Protein AF-A0A965EJZ5-F1 (afdb_monomer)

Sequence (331 aa):
QETWEAEPIASKKMFLEIILQTAASEDIPHIEQLYDEEFKYQDKEKKTEKECRRLLASILLRFSGNKLYKQTTEHLETYFTKGRTGLIGMITGKENVSFQLPDSEDAFWNASVMEQQFGFEIKSYDIARFHSIHQFWLSHFLQYIPMTFWSAAFNADYARTVQYWLTSTENQTKINGEAIAIYKSALIANMKDHQDKRLAAALVNLLSVNERVEVLPHMSLADYEEYVDRNNFYDYDQVLQYGPYTEEQYWPLAFSIKVINEALEQAMHNNPTAVFGKVIAHYAHPDSISTLYECNNKAQDKTGYNNWNNHIFQVAQAALEIRSKINFYNK

Structure (mmCIF, N/CA/C/O backbone):
data_AF-A0A965EJZ5-F1
#
_entry.id   AF-A0A965EJZ5-F1
#
loop_
_atom_site.group_PDB
_atom_site.id
_atom_site.type_symbol
_atom_site.label_atom_id
_atom_site.label_alt_id
_atom_site.label_comp_id
_atom_site.label_asym_id
_atom_site.label_entity_id
_atom_site.label_seq_id
_atom_site.pdbx_PDB_ins_code
_atom_site.Cartn_x
_atom_site.Cartn_y
_atom_site.Cartn_z
_atom_site.occupancy
_atom_site.B_iso_or_equiv
_atom_site.auth_seq_id
_atom_site.auth_comp_id
_atom_site.auth_asym_id
_atom_site.auth_atom_id
_atom_site.pdbx_PDB_model_num
ATOM 1 N N . GLN A 1 1 ? 13.945 12.210 27.413 1.00 51.53 1 GLN A N 1
ATOM 2 C CA . GLN A 1 1 ? 12.894 11.749 28.344 1.00 51.53 1 GLN A CA 1
ATOM 3 C C . GLN A 1 1 ? 12.294 12.885 29.181 1.00 51.53 1 GLN A C 1
ATOM 5 O O . GLN A 1 1 ? 11.120 12.787 29.484 1.00 51.53 1 GLN A O 1
ATOM 10 N N . GLU A 1 2 ? 13.002 13.985 29.487 1.00 52.44 2 GLU A N 1
ATOM 11 C CA . GLU A 1 2 ? 12.463 15.069 30.346 1.00 52.44 2 GLU A CA 1
ATOM 12 C C . GLU A 1 2 ? 11.554 16.117 29.664 1.00 52.44 2 GLU A C 1
ATOM 14 O O . GLU A 1 2 ? 10.988 16.958 30.354 1.00 52.44 2 GLU A O 1
ATOM 19 N N . THR A 1 3 ? 11.375 16.102 28.339 1.00 74.38 3 THR A N 1
ATOM 20 C CA . THR A 1 3 ? 10.580 17.139 27.649 1.00 74.38 3 THR A CA 1
ATOM 21 C C . THR A 1 3 ? 9.115 16.768 27.425 1.00 74.38 3 THR A C 1
ATOM 23 O O . THR A 1 3 ? 8.291 17.672 27.379 1.00 74.38 3 THR A O 1
ATOM 26 N N . TRP A 1 4 ? 8.764 15.475 27.340 1.00 86.06 4 TRP A N 1
ATOM 27 C CA . TRP A 1 4 ? 7.417 15.030 26.942 1.00 86.06 4 TRP A CA 1
ATOM 28 C C . TRP A 1 4 ? 6.308 15.608 27.823 1.00 86.06 4 TRP A C 1
ATOM 30 O O . TRP A 1 4 ? 5.352 16.178 27.311 1.00 86.06 4 TRP A O 1
ATOM 40 N N . GLU A 1 5 ? 6.453 15.529 29.145 1.00 85.69 5 GLU A N 1
ATOM 41 C CA . GLU A 1 5 ? 5.442 16.022 30.091 1.00 85.69 5 GLU A CA 1
ATOM 42 C C . GLU A 1 5 ? 5.155 17.523 29.946 1.00 85.69 5 GLU A C 1
ATOM 44 O O . GLU A 1 5 ? 4.036 17.970 30.191 1.00 85.69 5 GLU A O 1
ATOM 49 N N . ALA A 1 6 ? 6.148 18.303 29.514 1.00 87.69 6 ALA A N 1
ATOM 50 C CA . ALA A 1 6 ? 6.025 19.746 29.331 1.00 87.69 6 ALA A CA 1
ATOM 51 C C . ALA A 1 6 ? 5.475 20.142 27.948 1.00 87.69 6 ALA A C 1
ATOM 53 O O . ALA A 1 6 ? 5.147 21.313 27.736 1.00 87.69 6 ALA A O 1
ATOM 54 N N . GLU A 1 7 ? 5.375 19.201 27.004 1.00 90.88 7 GLU A N 1
ATOM 55 C CA . GLU A 1 7 ? 4.930 19.494 25.644 1.00 90.88 7 GLU A CA 1
ATOM 56 C C . GLU A 1 7 ? 3.425 19.800 25.584 1.00 90.88 7 GLU A C 1
ATOM 58 O O . GLU A 1 7 ? 2.602 19.066 26.142 1.00 90.88 7 GLU A O 1
ATOM 63 N N . PRO A 1 8 ? 3.009 20.837 24.837 1.00 93.75 8 PRO A N 1
ATOM 64 C CA . PRO A 1 8 ? 1.604 21.048 24.524 1.00 93.75 8 PRO A CA 1
ATOM 65 C C . PRO A 1 8 ? 1.001 19.861 23.760 1.00 93.75 8 PRO A C 1
ATOM 67 O O . PRO A 1 8 ? 1.650 19.247 22.914 1.00 93.75 8 PRO A O 1
ATOM 70 N N . ILE A 1 9 ? -0.297 19.610 23.961 1.00 94.25 9 ILE A N 1
ATOM 71 C CA . ILE A 1 9 ? -1.050 18.523 23.303 1.00 94.25 9 ILE A CA 1
ATOM 72 C C . ILE A 1 9 ? -0.901 18.502 21.769 1.00 94.25 9 ILE A C 1
ATOM 74 O O . ILE A 1 9 ? -0.854 17.438 21.159 1.00 94.25 9 ILE A O 1
ATOM 78 N N . ALA A 1 10 ? -0.793 19.675 21.136 1.00 94.38 10 ALA A N 1
ATOM 79 C CA . ALA A 1 10 ? -0.591 19.786 19.693 1.00 94.38 10 ALA A CA 1
ATOM 80 C C . ALA A 1 10 ? 0.791 19.267 19.259 1.00 94.38 10 ALA A C 1
ATOM 82 O O . ALA A 1 10 ? 0.879 18.541 18.271 1.00 94.38 10 ALA A O 1
ATOM 83 N N . SER A 1 11 ? 1.845 19.579 20.023 1.00 94.62 11 SER A N 1
ATOM 84 C CA . SER A 1 11 ? 3.192 19.045 19.800 1.00 94.62 11 SER A CA 1
ATOM 85 C C . SER A 1 11 ? 3.216 17.534 20.015 1.00 94.62 11 SER A C 1
ATOM 87 O O . SER A 1 11 ? 3.726 16.808 19.168 1.00 94.62 11 SER A O 1
ATOM 89 N N . LYS A 1 12 ? 2.587 17.044 21.097 1.00 95.81 12 LYS A N 1
ATOM 90 C CA . LYS A 1 12 ? 2.458 15.602 21.366 1.00 95.81 12 LYS A CA 1
ATOM 91 C C . LYS A 1 12 ? 1.808 14.871 20.196 1.00 95.81 12 LYS A C 1
ATOM 93 O O . LYS A 1 12 ? 2.349 13.874 19.731 1.00 95.81 12 LYS A O 1
ATOM 98 N N . LYS A 1 13 ? 0.707 15.403 19.657 1.00 96.69 13 LYS A N 1
ATOM 99 C CA . LYS A 1 13 ? 0.059 14.849 18.462 1.00 96.69 13 LYS A CA 1
ATOM 100 C C . LYS A 1 13 ? 1.019 14.779 17.270 1.00 96.69 13 LYS A C 1
ATOM 102 O O . LYS A 1 13 ? 1.119 13.726 16.652 1.00 96.69 13 LYS A O 1
ATOM 107 N N . MET A 1 14 ? 1.734 15.864 16.963 1.00 95.38 14 MET A N 1
ATOM 108 C CA . MET A 1 14 ? 2.705 15.876 15.859 1.00 95.38 14 MET A CA 1
ATOM 109 C C . MET A 1 14 ? 3.810 14.832 16.054 1.00 95.38 14 MET A C 1
ATOM 111 O O . MET A 1 14 ? 4.188 14.145 15.108 1.00 95.38 14 MET A O 1
ATOM 115 N N . PHE A 1 15 ? 4.309 14.665 17.282 1.00 94.88 15 PHE A N 1
ATOM 116 C CA . PHE A 1 15 ? 5.277 13.613 17.584 1.00 94.88 15 PHE A CA 1
ATOM 117 C C . PHE A 1 15 ? 4.681 12.218 17.395 1.00 94.88 15 PHE A C 1
ATOM 119 O O . PHE A 1 15 ? 5.334 11.370 16.798 1.00 94.88 15 PHE A O 1
ATOM 126 N N . LEU A 1 16 ? 3.437 11.984 17.819 1.00 96.69 16 LEU A N 1
ATOM 127 C CA . LEU A 1 16 ? 2.748 10.711 17.589 1.00 96.69 16 LEU A CA 1
ATOM 128 C C . LEU A 1 16 ? 2.518 10.423 16.098 1.00 96.69 16 LEU A C 1
ATOM 130 O O . LEU A 1 16 ? 2.580 9.266 15.698 1.00 96.69 16 LEU A O 1
ATOM 134 N N . GLU A 1 17 ? 2.291 11.440 15.264 1.00 96.00 17 GLU A N 1
ATOM 135 C CA . GLU A 1 17 ? 2.205 11.279 13.804 1.00 96.00 17 GLU A CA 1
ATOM 136 C C . GLU A 1 17 ? 3.547 10.838 13.201 1.00 96.00 17 GLU A C 1
ATOM 138 O O . GLU A 1 17 ? 3.567 9.979 12.319 1.00 96.00 17 GLU A O 1
ATOM 143 N N . ILE A 1 18 ? 4.666 11.366 13.710 1.00 94.38 18 ILE A N 1
ATOM 144 C CA . ILE A 1 18 ? 6.015 10.928 13.318 1.00 94.38 18 ILE A CA 1
ATOM 145 C C . ILE A 1 18 ? 6.267 9.497 13.803 1.00 94.38 18 ILE A C 1
ATOM 147 O O . ILE A 1 18 ? 6.658 8.647 13.007 1.00 94.38 18 ILE A O 1
ATOM 151 N N . ILE A 1 19 ? 5.974 9.206 15.075 1.00 94.38 19 ILE A N 1
ATOM 152 C CA . ILE A 1 19 ? 6.126 7.868 15.663 1.00 94.38 19 ILE A CA 1
ATOM 153 C C . ILE A 1 19 ? 5.272 6.854 14.897 1.00 94.38 19 ILE A C 1
ATOM 155 O O . ILE A 1 19 ? 5.740 5.758 14.612 1.00 94.38 19 ILE A O 1
ATOM 159 N N . LEU A 1 20 ? 4.062 7.211 14.459 1.00 94.38 20 LEU A N 1
ATOM 160 C CA . LEU A 1 20 ? 3.251 6.343 13.607 1.00 94.38 20 LEU A CA 1
ATOM 161 C C . LEU A 1 20 ? 3.965 5.945 12.311 1.00 94.38 20 LEU A C 1
ATOM 163 O O . LEU A 1 20 ? 3.670 4.887 11.782 1.00 94.38 20 LEU A O 1
ATOM 167 N N . GLN A 1 21 ? 4.918 6.715 11.801 1.00 91.31 21 GLN A N 1
ATOM 168 C CA . GLN A 1 21 ? 5.679 6.341 10.606 1.00 91.31 21 GLN A CA 1
ATOM 169 C C . GLN A 1 21 ? 7.002 5.635 10.931 1.00 91.31 21 GLN A C 1
ATOM 171 O O . GLN A 1 21 ? 7.499 4.872 10.106 1.00 91.31 21 GLN A O 1
ATOM 176 N N . THR A 1 22 ? 7.564 5.854 12.123 1.00 92.88 22 THR A N 1
ATOM 177 C CA . THR A 1 22 ? 8.930 5.424 12.466 1.00 92.88 22 THR A CA 1
ATOM 178 C C . THR A 1 22 ? 9.027 4.424 13.616 1.00 92.88 22 THR A C 1
ATOM 180 O O . THR A 1 22 ? 10.136 3.998 13.919 1.00 92.88 22 THR A O 1
ATOM 183 N N . ALA A 1 23 ? 7.914 4.080 14.273 1.00 92.56 23 ALA A N 1
ATOM 184 C CA . ALA A 1 23 ? 7.907 3.227 15.459 1.00 92.56 23 ALA A CA 1
ATOM 185 C C . ALA A 1 23 ? 8.591 1.880 15.202 1.00 92.56 23 ALA A C 1
ATOM 187 O O . ALA A 1 23 ? 8.347 1.223 14.185 1.00 92.56 23 ALA A O 1
ATOM 188 N N . ALA A 1 24 ? 9.385 1.457 16.178 1.00 92.94 24 ALA A N 1
ATOM 189 C CA . ALA A 1 24 ? 10.017 0.153 16.247 1.00 92.94 24 ALA A CA 1
ATOM 190 C C . ALA A 1 24 ? 9.471 -0.656 17.435 1.00 92.94 24 ALA A C 1
ATOM 192 O O . ALA A 1 24 ? 8.682 -0.173 18.250 1.00 92.94 24 ALA A O 1
ATOM 193 N N . SER A 1 25 ? 9.879 -1.924 17.542 1.00 92.06 25 SER A N 1
ATOM 194 C CA . SER A 1 25 ? 9.373 -2.807 18.606 1.00 92.06 25 SER A CA 1
ATOM 195 C C . SER A 1 25 ? 9.817 -2.344 19.997 1.00 92.06 25 SER A C 1
ATOM 197 O O . SER A 1 25 ? 9.128 -2.595 20.985 1.00 92.06 25 SER A O 1
ATOM 199 N N . GLU A 1 26 ? 10.953 -1.652 20.073 1.00 94.00 26 GLU A N 1
ATOM 200 C CA . GLU A 1 26 ? 11.507 -1.095 21.310 1.00 94.00 26 GLU A CA 1
ATOM 201 C C . GLU A 1 26 ? 10.675 0.068 21.876 1.00 94.00 26 GLU A C 1
ATOM 203 O O . GLU A 1 26 ? 10.710 0.302 23.083 1.00 94.00 26 GLU A O 1
ATOM 208 N N . ASP A 1 27 ? 9.904 0.764 21.034 1.00 94.00 27 ASP A N 1
ATOM 209 C CA . ASP A 1 27 ? 9.081 1.910 21.442 1.00 94.00 27 ASP A CA 1
ATOM 210 C C . ASP A 1 27 ? 7.773 1.478 22.127 1.00 94.00 27 ASP A C 1
ATOM 212 O O . ASP A 1 27 ? 7.149 2.251 22.858 1.00 94.00 27 ASP A O 1
ATOM 216 N N . ILE A 1 28 ? 7.349 0.229 21.909 1.00 95.69 28 ILE A N 1
ATOM 217 C CA . ILE A 1 28 ? 6.023 -0.273 22.293 1.00 95.69 28 ILE A CA 1
ATOM 218 C C . ILE A 1 28 ? 5.720 -0.141 23.789 1.00 95.69 28 ILE A C 1
ATOM 220 O O . ILE A 1 28 ? 4.628 0.335 24.093 1.00 95.69 28 ILE A O 1
ATOM 224 N N . PRO A 1 29 ? 6.635 -0.451 24.731 1.00 95.62 29 PRO A N 1
ATOM 225 C CA . PRO A 1 29 ? 6.348 -0.274 26.154 1.00 95.62 29 PRO A CA 1
ATOM 226 C C . PRO A 1 29 ? 6.008 1.175 26.530 1.00 95.62 29 PRO A C 1
ATOM 228 O O . PRO A 1 29 ? 5.126 1.411 27.352 1.00 95.62 29 PRO A O 1
ATOM 231 N N . HIS A 1 30 ? 6.678 2.156 25.916 1.00 94.94 30 HIS A N 1
ATOM 232 C CA . HIS A 1 30 ? 6.382 3.568 26.164 1.00 94.94 30 HIS A CA 1
ATOM 233 C C . HIS A 1 30 ? 5.036 3.971 25.549 1.00 94.94 30 HIS A C 1
ATOM 235 O O . HIS A 1 30 ? 4.249 4.670 26.178 1.00 94.94 30 HIS A O 1
ATOM 241 N N . ILE A 1 31 ? 4.742 3.490 24.341 1.00 97.12 31 ILE A N 1
ATOM 242 C CA . ILE A 1 31 ? 3.479 3.757 23.642 1.00 97.12 31 ILE A CA 1
ATOM 243 C C . ILE A 1 31 ? 2.287 3.145 24.393 1.00 97.12 31 ILE A C 1
ATOM 245 O O . ILE A 1 31 ? 1.254 3.802 24.520 1.00 97.12 31 ILE A O 1
ATOM 249 N N . GLU A 1 32 ? 2.427 1.927 24.930 1.00 97.31 32 GLU A N 1
ATOM 250 C CA . GLU A 1 32 ? 1.422 1.305 25.804 1.00 97.31 32 GLU A CA 1
ATOM 251 C C . GLU A 1 32 ? 1.183 2.157 27.053 1.00 97.31 32 GLU A C 1
ATOM 253 O O . GLU A 1 32 ? 0.032 2.435 27.380 1.00 97.31 32 GLU A O 1
ATOM 258 N N . GLN A 1 33 ? 2.248 2.645 27.700 1.00 96.81 33 GLN A N 1
ATOM 259 C CA . GLN A 1 33 ? 2.120 3.525 28.861 1.00 96.81 33 GLN A CA 1
ATOM 260 C C . GLN A 1 33 ? 1.334 4.803 28.523 1.00 96.81 33 GLN A C 1
ATOM 262 O O . GLN A 1 33 ? 0.389 5.154 29.228 1.00 96.81 33 GLN A O 1
ATOM 267 N N . LEU A 1 34 ? 1.677 5.483 27.424 1.00 97.06 34 LEU A N 1
ATOM 268 C CA . LEU A 1 34 ? 0.959 6.685 26.987 1.00 97.06 34 LEU A CA 1
ATOM 269 C C . LEU A 1 34 ? -0.522 6.398 26.705 1.00 97.06 34 LEU A C 1
ATOM 271 O O . LEU A 1 34 ? -1.377 7.222 27.018 1.00 97.06 34 LEU A O 1
ATOM 275 N N . TYR A 1 35 ? -0.830 5.244 26.117 1.00 98.12 35 TYR A N 1
ATOM 276 C CA . TYR A 1 35 ? -2.196 4.836 25.793 1.00 98.12 35 TYR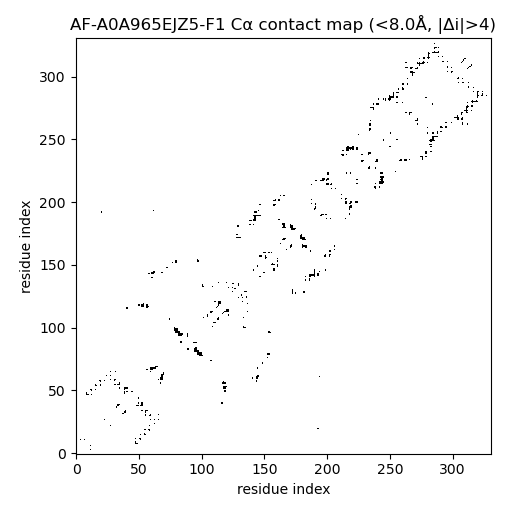 A CA 1
ATOM 277 C C . TYR A 1 35 ? -3.028 4.489 27.039 1.00 98.12 35 TYR A C 1
ATOM 279 O O . TYR A 1 35 ? -4.175 4.926 27.152 1.00 98.12 35 TYR A O 1
ATOM 287 N N . ASP A 1 36 ? -2.451 3.737 27.979 1.00 96.94 36 ASP A N 1
ATOM 288 C CA . ASP A 1 36 ? -3.139 3.246 29.178 1.00 96.94 36 ASP A CA 1
ATOM 289 C C . ASP A 1 36 ? -3.235 4.296 30.298 1.00 96.94 36 ASP A C 1
ATOM 291 O O . ASP A 1 36 ? -4.136 4.211 31.142 1.00 96.94 36 ASP A O 1
ATOM 295 N N . GLU A 1 37 ? -2.331 5.280 30.315 1.00 95.62 37 GLU A N 1
ATOM 296 C CA . GLU A 1 37 ? -2.234 6.292 31.372 1.00 95.62 37 GLU A CA 1
ATOM 297 C C . GLU A 1 37 ? -2.628 7.688 30.871 1.00 95.62 37 GLU A C 1
ATOM 299 O O . GLU A 1 37 ? -3.676 8.201 31.265 1.00 95.62 37 GLU A O 1
ATOM 304 N N . GLU A 1 38 ? -1.822 8.303 29.999 1.00 95.50 38 GLU A N 1
ATOM 305 C CA . GLU A 1 38 ? -1.984 9.717 29.622 1.00 95.50 38 GLU A CA 1
ATOM 306 C C . GLU A 1 38 ? -3.203 9.960 28.720 1.00 95.50 38 GLU A C 1
ATOM 308 O O . GLU A 1 38 ? -4.006 10.856 28.976 1.00 95.50 38 GLU A O 1
ATOM 313 N N . PHE A 1 39 ? -3.355 9.153 27.669 1.00 96.62 39 PHE A N 1
ATOM 314 C CA . PHE A 1 39 ? -4.414 9.286 26.661 1.00 96.62 39 PHE A CA 1
ATOM 315 C C . PHE A 1 39 ? -5.560 8.302 26.860 1.00 96.62 39 PHE A C 1
ATOM 317 O O . PHE A 1 39 ? -6.358 8.067 25.944 1.00 96.62 3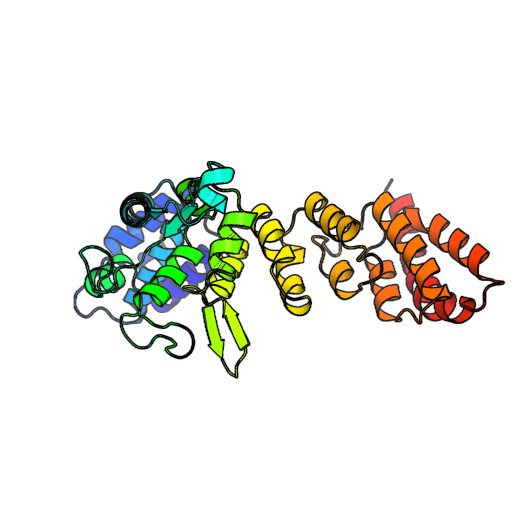9 PHE A O 1
ATOM 324 N N . LYS A 1 40 ? -5.672 7.742 28.065 1.00 96.56 40 LYS A N 1
ATOM 325 C CA . LYS A 1 40 ? -6.799 6.902 28.446 1.00 96.56 40 LYS A CA 1
ATOM 326 C C . LYS A 1 40 ? -8.106 7.668 28.263 1.00 96.56 40 LYS A C 1
ATOM 328 O O . LYS A 1 40 ? -8.201 8.837 28.631 1.00 96.56 40 LYS A O 1
ATOM 333 N N . TYR A 1 41 ? -9.129 6.988 27.746 1.00 97.06 41 TYR A N 1
ATOM 334 C CA . TYR A 1 41 ? -10.453 7.578 27.567 1.00 97.06 41 TYR A CA 1
ATOM 335 C C . TYR A 1 41 ? -10.974 8.277 28.823 1.00 97.06 41 TYR A C 1
ATOM 337 O O . TYR A 1 41 ? -10.960 7.712 29.920 1.00 97.06 41 TYR A O 1
ATOM 345 N N . GLN A 1 42 ? -11.481 9.490 28.610 1.00 95.81 42 GLN A N 1
ATOM 346 C CA . GLN A 1 42 ? -12.220 10.272 29.586 1.00 95.81 42 GLN A CA 1
ATOM 347 C C . GLN A 1 42 ? -13.527 10.750 28.957 1.00 95.81 42 GLN A C 1
ATOM 349 O O . GLN A 1 42 ? -13.560 11.190 27.803 1.00 95.81 42 GLN A O 1
ATOM 354 N N . ASP A 1 43 ? -14.601 10.726 29.740 1.00 93.62 43 ASP A N 1
ATOM 355 C CA . ASP A 1 43 ? -15.870 11.304 29.315 1.00 93.62 43 ASP A CA 1
ATOM 356 C C . ASP A 1 43 ? -15.677 12.787 28.968 1.00 93.62 43 ASP A C 1
ATOM 358 O O . ASP A 1 43 ? -15.183 13.573 29.778 1.00 93.62 43 ASP A O 1
ATOM 362 N N . LYS A 1 44 ? -16.134 13.184 27.773 1.00 90.44 44 LYS A N 1
ATOM 363 C CA . LYS A 1 44 ? -16.024 14.559 27.247 1.00 90.44 44 LYS A CA 1
ATOM 364 C C . LYS A 1 44 ? -14.579 15.039 27.033 1.00 90.44 44 LYS A C 1
ATOM 366 O O . LYS A 1 44 ? -14.322 16.241 27.133 1.00 90.44 44 LYS A O 1
ATOM 371 N N . GLU A 1 45 ? -13.659 14.131 26.715 1.00 93.69 45 GLU A N 1
ATOM 372 C CA . GLU A 1 45 ? -12.317 14.501 26.254 1.00 93.69 45 GLU A CA 1
ATOM 373 C C . GLU A 1 45 ? -12.354 15.453 25.047 1.00 93.69 45 GLU A C 1
ATOM 375 O O . GLU A 1 45 ? -13.312 15.513 24.263 1.00 93.69 45 GLU A O 1
ATOM 380 N N . LYS A 1 46 ? -11.274 16.208 24.870 1.00 94.38 46 LYS A N 1
ATOM 381 C CA . LYS A 1 46 ? -11.114 17.099 23.725 1.00 94.38 46 LYS A CA 1
ATOM 382 C C . LYS A 1 46 ? -10.824 16.286 22.469 1.00 94.38 46 LYS A C 1
ATOM 384 O O . LYS A 1 46 ? -10.165 15.252 22.500 1.00 94.38 46 LYS A O 1
ATOM 389 N N . LYS A 1 47 ? -11.204 16.843 21.315 1.00 94.69 47 LYS A N 1
ATOM 390 C CA . LYS A 1 47 ? -10.933 16.242 20.000 1.00 94.69 47 LYS A CA 1
ATOM 391 C C . LYS A 1 47 ? -9.459 15.851 19.815 1.00 94.69 47 LYS A C 1
ATOM 393 O O . LYS A 1 47 ? -9.181 14.765 19.327 1.00 94.69 47 LYS A O 1
ATOM 398 N N . THR A 1 48 ? -8.523 16.709 20.224 1.00 95.81 48 THR A N 1
ATOM 399 C CA . THR A 1 48 ? -7.086 16.431 20.082 1.00 95.81 48 THR A CA 1
ATOM 400 C C . THR A 1 48 ? -6.623 15.264 20.962 1.00 95.81 48 THR A C 1
ATOM 402 O O . THR A 1 48 ? -5.764 14.505 20.536 1.00 95.81 48 THR A O 1
ATOM 405 N N . GLU A 1 49 ? -7.204 15.078 22.153 1.00 96.31 49 GLU A N 1
ATOM 406 C CA . GLU A 1 49 ? -6.889 13.945 23.043 1.00 96.31 49 GLU A CA 1
ATOM 407 C C . GLU A 1 49 ? -7.373 12.629 22.417 1.00 96.31 49 GLU A C 1
ATOM 409 O O . GLU A 1 49 ? -6.594 11.682 22.296 1.00 96.31 49 GLU A O 1
ATOM 414 N N . LYS A 1 50 ? -8.602 12.622 21.879 1.00 97.00 50 LYS A N 1
ATOM 415 C CA . LYS A 1 50 ? -9.139 11.503 21.088 1.00 97.00 50 LYS A CA 1
ATOM 416 C C . LYS A 1 50 ? -8.251 11.176 19.881 1.00 97.00 50 LYS A C 1
ATOM 418 O O . LYS A 1 50 ? -7.986 10.008 19.607 1.00 97.00 50 LYS A O 1
ATOM 423 N N . GLU A 1 51 ? -7.773 12.192 19.159 1.00 97.06 51 GLU A N 1
ATOM 424 C CA . GLU A 1 51 ? -6.857 12.014 18.024 1.00 97.06 51 GLU A CA 1
ATOM 425 C C . GLU A 1 51 ? -5.516 11.398 18.452 1.00 97.06 51 GLU A C 1
ATOM 427 O O . GLU A 1 51 ? -5.038 10.489 17.773 1.00 97.06 51 GLU A O 1
ATOM 432 N N . CYS A 1 52 ? -4.936 11.830 19.578 1.00 98.00 52 CYS A N 1
ATOM 433 C CA . CYS A 1 52 ? -3.734 11.212 20.146 1.00 98.00 52 CYS A CA 1
ATOM 434 C C . CYS A 1 52 ? -3.979 9.745 20.518 1.00 98.00 52 CYS A C 1
ATOM 436 O O . CYS A 1 52 ? -3.191 8.884 20.121 1.00 98.00 52 CYS A O 1
ATOM 438 N N . ARG A 1 53 ? -5.095 9.429 21.197 1.00 98.12 53 ARG A N 1
ATOM 439 C CA . ARG A 1 53 ? -5.449 8.035 21.513 1.00 98.12 53 ARG A CA 1
ATOM 440 C C . ARG A 1 53 ? -5.598 7.195 20.247 1.00 98.12 53 ARG A C 1
ATOM 442 O O . ARG A 1 53 ? -5.089 6.079 20.199 1.00 98.12 53 ARG A O 1
ATOM 449 N N . ARG A 1 54 ? -6.239 7.730 19.203 1.00 98.06 54 ARG A N 1
ATOM 450 C CA . ARG A 1 54 ? -6.371 7.047 17.908 1.00 98.06 54 ARG A CA 1
ATOM 451 C C . ARG A 1 54 ? -5.013 6.735 17.285 1.00 98.06 54 ARG A C 1
ATOM 453 O O . ARG A 1 54 ? -4.826 5.630 16.781 1.00 98.06 54 ARG A O 1
ATOM 460 N N . LEU A 1 55 ? -4.071 7.681 17.306 1.00 98.25 55 LEU A N 1
ATOM 461 C CA . LEU A 1 55 ? -2.712 7.465 16.796 1.00 98.25 55 LEU A CA 1
ATOM 462 C C . LEU A 1 55 ? -1.999 6.360 17.584 1.00 98.25 55 LEU A C 1
ATO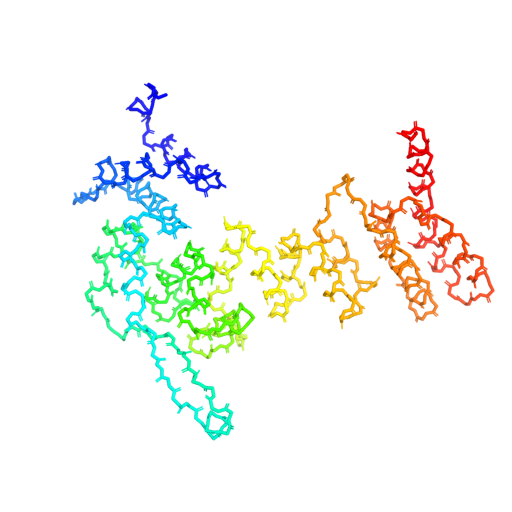M 464 O O . LEU A 1 55 ? -1.483 5.429 16.973 1.00 98.25 55 LEU A O 1
ATOM 468 N N . LEU A 1 56 ? -2.048 6.407 18.918 1.00 98.44 56 LEU A N 1
ATOM 469 C CA . LEU A 1 56 ? -1.466 5.377 19.786 1.00 98.44 56 LEU A CA 1
ATOM 470 C C . LEU A 1 56 ? -2.071 3.994 19.523 1.00 98.44 56 LEU A C 1
ATOM 472 O O . LEU A 1 56 ? -1.333 3.039 19.298 1.00 98.44 56 LEU A O 1
ATOM 476 N N . ALA A 1 57 ? -3.402 3.892 19.458 1.00 98.56 57 ALA A N 1
ATOM 477 C CA . ALA A 1 57 ? -4.088 2.646 19.124 1.00 98.56 57 ALA A CA 1
ATOM 478 C C . ALA A 1 57 ? -3.664 2.118 17.746 1.00 98.56 57 ALA A C 1
ATOM 480 O O . ALA A 1 57 ? -3.391 0.931 17.594 1.00 98.56 57 ALA A O 1
ATOM 481 N N . SER A 1 58 ? -3.552 3.003 16.753 1.00 98.25 58 SER A N 1
ATOM 482 C CA . SER A 1 58 ? -3.108 2.651 15.398 1.00 98.25 58 SER A CA 1
ATOM 483 C C . SER A 1 58 ? -1.673 2.119 15.385 1.00 98.25 58 SER A C 1
ATOM 485 O O . SER A 1 58 ? -1.390 1.160 14.673 1.00 98.25 58 SER A O 1
ATOM 487 N N . ILE A 1 59 ? -0.775 2.697 16.194 1.00 97.69 59 ILE A N 1
ATOM 488 C CA . ILE A 1 59 ? 0.593 2.188 16.353 1.00 97.69 59 ILE A CA 1
ATOM 489 C C . ILE A 1 59 ? 0.565 0.810 17.008 1.00 97.69 59 ILE A C 1
ATOM 491 O O . ILE A 1 59 ? 1.121 -0.134 16.458 1.00 97.69 59 ILE A O 1
ATOM 495 N N . LEU A 1 60 ? -0.118 0.663 18.143 1.00 98.19 60 LEU A N 1
ATOM 496 C CA . LEU A 1 60 ? -0.188 -0.601 18.877 1.00 98.19 60 LEU A CA 1
ATOM 497 C C . LEU A 1 60 ? -0.787 -1.728 18.019 1.00 98.19 60 LEU A C 1
ATOM 499 O O . LEU A 1 60 ? -0.253 -2.833 17.991 1.00 98.19 60 LEU A O 1
ATOM 503 N N . LEU A 1 61 ? -1.818 -1.458 17.218 1.00 98.25 61 LEU A N 1
ATOM 504 C CA . LEU A 1 61 ? -2.403 -2.451 16.309 1.00 98.25 61 LEU A CA 1
ATOM 505 C C . LEU A 1 61 ? -1.445 -2.961 15.217 1.00 98.25 61 LEU A C 1
ATOM 507 O O . LEU A 1 61 ? -1.744 -3.975 14.588 1.00 98.25 61 LEU A O 1
ATOM 511 N N . ARG A 1 62 ? -0.286 -2.326 15.008 1.00 96.38 62 ARG A N 1
ATOM 512 C CA . ARG A 1 62 ? 0.735 -2.810 14.068 1.00 96.38 62 ARG A CA 1
ATOM 513 C C . ARG A 1 62 ? 1.664 -3.869 14.655 1.00 96.38 62 ARG A C 1
ATOM 515 O O . ARG A 1 62 ? 2.280 -4.613 13.896 1.00 96.38 62 ARG A O 1
ATOM 522 N N . PHE A 1 63 ? 1.761 -3.964 15.980 1.00 95.75 63 PHE A N 1
ATOM 523 C CA . PHE A 1 63 ? 2.723 -4.834 16.656 1.00 95.75 63 PHE A CA 1
ATOM 524 C C . PHE A 1 63 ? 2.006 -5.951 17.409 1.00 95.75 63 PHE A C 1
ATOM 526 O O . PHE A 1 63 ? 1.231 -5.710 18.326 1.00 95.75 63 PHE A O 1
ATOM 533 N N . SER A 1 64 ? 2.309 -7.204 17.080 1.00 94.06 64 SER A N 1
ATOM 534 C CA . SER A 1 64 ? 1.591 -8.366 17.626 1.00 94.06 64 SER A CA 1
ATOM 535 C C . SER A 1 64 ? 1.854 -8.663 19.110 1.00 94.06 64 SER A C 1
ATOM 537 O O . SER A 1 64 ? 1.161 -9.473 19.728 1.00 94.06 64 SER A O 1
ATOM 539 N N . GLY A 1 65 ? 2.870 -8.026 19.697 1.00 92.00 65 GLY A N 1
ATOM 540 C CA . GLY A 1 65 ? 3.316 -8.291 21.065 1.00 92.00 65 GLY A CA 1
ATOM 541 C C . GLY A 1 65 ? 2.450 -7.665 22.161 1.00 92.00 65 GLY A C 1
ATOM 542 O O . GLY A 1 65 ? 2.372 -8.240 23.252 1.00 92.00 65 GLY A O 1
ATOM 543 N N . ASN A 1 66 ? 1.795 -6.536 21.881 1.00 96.44 66 ASN A N 1
ATOM 544 C CA . ASN A 1 66 ? 1.087 -5.747 22.893 1.00 96.44 66 ASN A CA 1
ATOM 545 C C . ASN A 1 66 ? -0.323 -6.266 23.188 1.00 96.44 66 ASN A C 1
ATOM 547 O O . ASN A 1 66 ? -0.894 -7.090 22.464 1.00 96.44 66 ASN A O 1
ATOM 551 N N . LYS A 1 67 ? -0.884 -5.773 24.293 1.00 96.69 67 LYS A N 1
ATOM 552 C CA . LYS A 1 67 ? -2.200 -6.194 24.777 1.00 96.69 67 LYS A CA 1
ATOM 553 C C . LYS A 1 67 ? -3.329 -5.801 23.822 1.00 96.69 67 LYS A C 1
ATOM 555 O O . LYS A 1 67 ? -4.196 -6.632 23.550 1.00 96.69 67 LYS A O 1
ATOM 560 N N . LEU A 1 68 ? -3.311 -4.568 23.310 1.00 98.12 68 LEU A N 1
ATOM 561 C CA . LEU A 1 68 ? -4.379 -4.046 22.455 1.00 98.12 68 LEU A CA 1
ATOM 562 C C . LEU A 1 68 ? -4.525 -4.879 21.178 1.00 98.12 68 LEU A C 1
ATOM 564 O O . LEU A 1 68 ? -5.638 -5.262 20.818 1.00 98.12 68 LEU A O 1
ATOM 568 N N . TYR A 1 69 ? -3.406 -5.213 20.534 1.00 98.38 69 TYR A N 1
ATOM 569 C CA . TYR A 1 69 ? -3.372 -6.083 19.366 1.00 98.38 69 TYR A CA 1
ATOM 570 C C . TYR A 1 69 ? -4.019 -7.439 19.640 1.00 98.38 69 TYR A C 1
ATOM 572 O O . TYR A 1 69 ? -4.912 -7.856 18.903 1.00 98.38 69 TYR A O 1
ATOM 580 N N . LYS A 1 70 ? -3.574 -8.130 20.697 1.00 98.12 70 LYS A N 1
ATOM 581 C CA . LYS A 1 70 ? -4.027 -9.492 21.018 1.00 98.12 70 LYS A CA 1
ATOM 582 C C . LYS A 1 70 ? -5.527 -9.524 21.273 1.00 98.12 70 LYS A C 1
ATOM 584 O O . LYS A 1 70 ? -6.234 -10.279 20.624 1.00 98.12 70 LYS A O 1
ATOM 589 N N . GLN A 1 71 ? -6.021 -8.619 22.114 1.00 97.88 71 GLN A N 1
ATOM 590 C CA . GLN A 1 71 ? -7.452 -8.525 22.410 1.00 97.88 71 GLN A CA 1
ATOM 591 C C . GLN A 1 71 ? -8.275 -8.206 21.155 1.00 97.88 71 GLN A C 1
ATOM 593 O O . GLN A 1 71 ? -9.318 -8.809 20.919 1.00 97.88 71 GLN A O 1
ATOM 598 N N . THR A 1 72 ? -7.797 -7.279 20.321 1.00 98.56 72 THR A N 1
ATOM 599 C CA . THR A 1 72 ? -8.496 -6.899 19.084 1.00 98.56 72 THR A CA 1
ATOM 600 C C . THR A 1 72 ? -8.551 -8.064 18.100 1.00 98.56 72 THR A C 1
ATOM 602 O O . THR A 1 72 ? -9.605 -8.354 17.544 1.00 98.56 72 THR A O 1
ATOM 605 N N . THR A 1 73 ? -7.429 -8.751 17.889 1.00 98.38 73 THR A N 1
ATOM 606 C CA . THR A 1 73 ? -7.350 -9.877 16.950 1.00 98.38 73 THR A CA 1
ATOM 607 C C . THR A 1 73 ? -8.138 -11.092 17.430 1.00 98.38 73 THR A C 1
ATOM 609 O O . THR A 1 73 ? -8.850 -11.675 16.621 1.00 98.38 73 THR A O 1
ATOM 612 N N . GLU A 1 74 ? -8.137 -11.394 18.732 1.00 97.88 74 GLU A N 1
ATOM 613 C CA . GLU A 1 74 ? -9.005 -12.418 19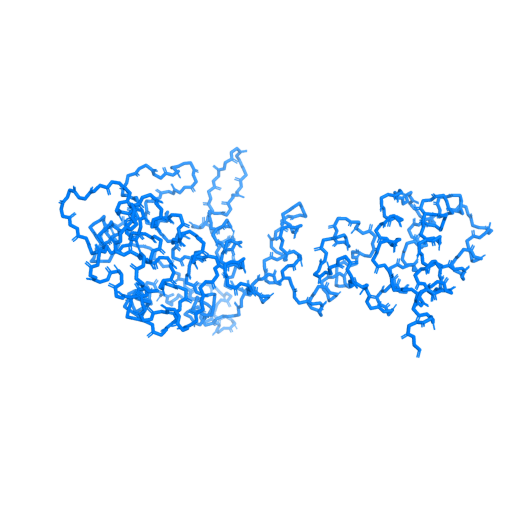.338 1.00 97.88 74 GLU A CA 1
ATOM 614 C C . GLU A 1 74 ? -10.494 -12.137 19.075 1.00 97.88 74 GLU A C 1
ATOM 616 O O . GLU A 1 74 ? -11.246 -13.043 18.721 1.00 97.88 74 GLU A O 1
ATOM 621 N N . HIS A 1 75 ? -10.935 -10.878 19.190 1.00 97.62 75 HIS A N 1
ATOM 622 C CA . HIS A 1 75 ? -12.304 -10.505 18.828 1.00 97.62 75 HIS A CA 1
ATOM 623 C C . HIS A 1 75 ? -12.561 -10.656 17.325 1.00 97.62 75 HIS A C 1
ATOM 625 O O . HIS A 1 75 ? -13.562 -11.259 16.938 1.00 97.62 75 HIS A O 1
ATOM 631 N N . LEU A 1 76 ? -11.661 -10.152 16.474 1.00 98.12 76 LEU A N 1
ATOM 632 C CA . LEU A 1 76 ? -11.798 -10.237 15.017 1.00 98.12 76 LEU A CA 1
ATOM 633 C C . LEU A 1 76 ? -11.869 -11.688 14.519 1.00 98.12 76 LEU A C 1
ATOM 635 O O . LEU A 1 76 ? -12.643 -11.973 13.607 1.00 98.12 76 LEU A O 1
ATOM 639 N N . GLU A 1 77 ? -11.123 -12.609 15.131 1.00 96.88 77 GLU A N 1
ATOM 640 C CA . GLU A 1 77 ? -11.133 -14.038 14.795 1.00 96.88 77 GLU A CA 1
ATOM 641 C C . GLU A 1 77 ? -12.534 -14.661 14.878 1.00 96.88 77 GLU A C 1
ATOM 643 O O . GLU A 1 77 ? -12.870 -15.534 14.077 1.00 96.88 77 GLU A O 1
ATOM 648 N N . THR A 1 78 ? -13.393 -14.167 15.775 1.00 96.25 78 THR A N 1
ATOM 649 C CA . THR A 1 78 ? -14.764 -14.682 15.940 1.00 96.25 78 THR A CA 1
ATOM 650 C C . THR A 1 78 ? -15.683 -14.405 14.743 1.00 96.25 78 THR A C 1
ATOM 652 O O . THR A 1 78 ? -16.705 -15.075 14.592 1.00 96.25 78 THR A O 1
ATOM 655 N N . TYR A 1 79 ? -15.308 -13.472 13.861 1.00 96.38 79 TYR A N 1
ATOM 656 C CA . TYR A 1 79 ? -16.080 -13.088 12.672 1.00 96.38 79 TYR A CA 1
ATOM 657 C C . TYR A 1 79 ? -15.650 -13.832 11.401 1.00 96.38 79 TYR A C 1
ATOM 659 O O . TYR A 1 79 ? -16.274 -13.679 10.345 1.00 96.38 79 TYR A O 1
ATOM 667 N N . PHE A 1 80 ? -14.611 -14.669 11.475 1.00 94.19 80 PHE A N 1
ATOM 668 C CA . PHE A 1 80 ? -14.243 -15.556 10.377 1.00 94.19 80 PHE A CA 1
ATOM 669 C C . PHE A 1 80 ? -15.140 -16.789 10.386 1.00 94.19 80 PHE A C 1
ATOM 671 O O . PHE A 1 80 ? -15.096 -17.637 11.275 1.00 94.19 80 PHE A O 1
ATOM 678 N N . THR A 1 81 ? -15.955 -16.912 9.347 1.00 89.12 81 THR A N 1
ATOM 679 C CA . THR A 1 81 ? -16.882 -18.025 9.175 1.00 89.12 81 THR A CA 1
ATOM 680 C C . THR A 1 81 ? -16.386 -18.955 8.081 1.00 89.12 81 THR A C 1
ATOM 682 O O . THR A 1 81 ? -15.926 -18.531 7.018 1.00 89.12 81 THR A O 1
ATOM 685 N N . LYS A 1 82 ? -16.490 -20.259 8.337 1.00 82.56 82 LYS A N 1
ATOM 686 C CA . LYS A 1 82 ? -16.181 -21.295 7.353 1.00 82.56 82 LYS A CA 1
ATOM 687 C C . LYS A 1 82 ? -17.442 -21.643 6.575 1.00 82.56 82 LYS A C 1
ATOM 689 O O . LYS A 1 82 ? -18.374 -22.226 7.125 1.00 82.56 82 LYS A O 1
ATOM 694 N N . GLY A 1 83 ? -17.461 -21.304 5.291 1.00 65.62 83 GLY A N 1
ATOM 695 C CA . GLY A 1 83 ? -18.522 -21.680 4.365 1.00 65.62 83 GLY A CA 1
ATOM 696 C C . GLY A 1 83 ? -18.100 -22.825 3.442 1.00 65.62 83 GLY A C 1
ATOM 697 O O . GLY A 1 83 ? -16.979 -22.869 2.935 1.00 65.62 83 GLY A O 1
ATOM 698 N N . ARG A 1 84 ? -19.031 -23.740 3.148 1.00 51.81 84 ARG A N 1
ATOM 699 C CA . ARG A 1 84 ? -18.970 -24.596 1.950 1.00 51.81 84 ARG A CA 1
ATOM 700 C C . ARG A 1 84 ? -19.837 -23.959 0.867 1.00 51.81 84 ARG A C 1
ATOM 702 O O . ARG A 1 84 ? -20.999 -24.323 0.722 1.00 51.81 84 ARG A O 1
ATOM 709 N N . THR A 1 85 ? -19.326 -22.982 0.128 1.00 44.25 85 THR A N 1
ATOM 710 C CA . THR A 1 85 ? -20.107 -22.345 -0.943 1.00 44.25 85 THR A CA 1
ATOM 711 C C . THR A 1 85 ? -19.816 -22.985 -2.306 1.00 44.25 85 THR A C 1
ATOM 713 O O . THR A 1 85 ? -18.758 -22.794 -2.899 1.00 44.25 85 THR A O 1
ATOM 716 N N . GLY A 1 86 ? -20.794 -23.749 -2.814 1.00 49.25 86 GLY A N 1
ATOM 717 C CA . GLY A 1 86 ? -20.926 -24.141 -4.226 1.00 49.25 86 GLY A CA 1
ATOM 718 C C . GLY A 1 86 ? -20.387 -25.522 -4.644 1.00 49.25 86 GLY A C 1
ATOM 719 O O . GLY A 1 86 ? -19.583 -26.148 -3.955 1.00 49.25 86 GLY A O 1
ATOM 720 N N . LEU A 1 87 ? -20.817 -25.974 -5.835 1.00 46.81 87 LEU A N 1
ATOM 721 C CA . LEU A 1 87 ? -20.360 -27.205 -6.512 1.00 46.81 87 LEU A CA 1
ATOM 722 C C . LEU A 1 87 ? -18.825 -27.263 -6.648 1.00 46.81 87 LEU A C 1
ATOM 724 O O . LEU A 1 87 ? -18.232 -28.327 -6.504 1.00 46.81 87 LEU A O 1
ATOM 728 N N . ILE A 1 88 ? -18.168 -26.115 -6.846 1.00 48.38 88 ILE A N 1
ATOM 729 C CA . ILE A 1 88 ? -16.704 -26.005 -6.962 1.00 48.38 88 ILE A CA 1
ATOM 730 C C . ILE A 1 88 ? -16.007 -26.215 -5.603 1.00 48.38 88 ILE A C 1
ATOM 732 O O . ILE A 1 88 ? -14.952 -26.849 -5.547 1.00 48.38 88 ILE A O 1
ATOM 736 N N . GLY A 1 89 ? -16.605 -25.765 -4.494 1.00 48.56 89 GLY A N 1
ATOM 737 C CA . GLY A 1 89 ? -16.092 -26.016 -3.139 1.00 48.56 89 GLY A CA 1
ATOM 738 C C . GLY A 1 89 ? -16.192 -27.491 -2.731 1.00 48.56 89 GLY A C 1
ATOM 739 O O . GLY A 1 89 ? -15.308 -28.005 -2.051 1.00 48.56 89 GLY A O 1
ATOM 740 N N . MET A 1 90 ? -17.211 -28.210 -3.222 1.00 46.31 90 MET A N 1
ATOM 741 C CA . MET A 1 90 ? -17.314 -29.667 -3.036 1.00 46.31 90 MET A CA 1
ATOM 742 C C . MET A 1 90 ? -16.290 -30.453 -3.864 1.00 46.31 90 MET A C 1
ATOM 744 O O . MET A 1 90 ? -15.799 -31.474 -3.395 1.00 46.31 90 MET A O 1
ATOM 748 N N . ILE A 1 91 ? -15.951 -29.987 -5.071 1.00 50.50 91 ILE A N 1
ATOM 749 C CA . ILE A 1 91 ? -15.007 -30.675 -5.971 1.00 50.50 91 ILE A CA 1
ATOM 750 C C . ILE A 1 91 ? -13.546 -30.413 -5.574 1.00 50.50 91 ILE A C 1
ATOM 752 O O . ILE A 1 91 ? -12.699 -31.288 -5.725 1.00 50.50 91 ILE A O 1
ATOM 756 N N . THR A 1 92 ? -13.236 -29.220 -5.057 1.00 55.62 92 THR A N 1
ATOM 757 C CA . THR A 1 92 ? -11.857 -28.829 -4.707 1.00 55.62 92 THR A CA 1
ATOM 758 C C . THR A 1 92 ? -11.479 -29.105 -3.252 1.00 55.62 92 THR A C 1
ATOM 760 O O . THR A 1 92 ? -10.296 -29.045 -2.922 1.00 55.62 92 THR A O 1
ATOM 763 N N . GLY A 1 93 ? -12.455 -29.376 -2.374 1.00 48.56 93 GLY A N 1
ATOM 764 C CA . GLY A 1 93 ? -12.230 -29.624 -0.945 1.00 48.56 93 GLY A CA 1
ATOM 765 C C . GLY A 1 93 ? -11.659 -28.429 -0.171 1.00 48.56 93 GLY A C 1
ATOM 766 O O . GLY A 1 93 ? -11.268 -28.586 0.984 1.00 48.56 93 GLY A O 1
ATOM 767 N N . LYS A 1 94 ? -11.587 -27.243 -0.786 1.00 55.78 94 LYS A N 1
ATOM 768 C CA . LYS A 1 94 ? -11.081 -26.026 -0.148 1.00 55.78 94 LYS A CA 1
ATOM 769 C C . LYS A 1 94 ? -12.223 -25.346 0.602 1.00 55.78 94 LYS A C 1
ATOM 771 O O . LYS A 1 94 ? -13.202 -24.921 -0.007 1.00 55.78 94 LYS A O 1
ATOM 776 N N . GLU A 1 95 ? -12.105 -25.279 1.926 1.00 62.62 95 GLU A N 1
ATOM 777 C CA . GLU A 1 95 ? -12.983 -24.459 2.764 1.00 62.62 95 GLU A CA 1
ATOM 778 C C . GLU A 1 95 ? -12.826 -22.991 2.349 1.00 62.62 95 GLU A C 1
ATOM 780 O O . GLU A 1 95 ? -11.709 -22.475 2.331 1.00 62.62 95 GLU A O 1
ATOM 785 N N . ASN A 1 96 ? -13.930 -22.322 2.009 1.00 75.06 96 ASN A N 1
ATOM 786 C CA . ASN A 1 96 ? -13.915 -20.882 1.783 1.00 75.06 96 ASN A CA 1
ATOM 787 C C . ASN A 1 96 ? -14.167 -20.206 3.130 1.00 75.06 96 ASN A C 1
ATOM 789 O O . ASN A 1 96 ? -15.260 -20.308 3.693 1.00 75.06 96 ASN A O 1
ATOM 793 N N . VAL A 1 97 ? -13.143 -19.545 3.658 1.00 88.50 97 VAL A N 1
ATOM 794 C CA . VAL A 1 97 ? -13.275 -18.692 4.839 1.00 88.50 97 VAL A CA 1
ATOM 795 C C . VAL A 1 97 ? -13.742 -17.311 4.379 1.00 88.50 97 VAL A C 1
ATOM 797 O O . VAL A 1 97 ? -13.214 -16.775 3.408 1.00 88.50 97 VAL A O 1
ATOM 800 N N . SER A 1 98 ? -14.736 -16.745 5.059 1.00 91.00 98 SER A N 1
ATOM 801 C CA . SER A 1 98 ? -15.227 -15.381 4.825 1.00 91.00 98 SER A CA 1
ATOM 802 C C . SER A 1 98 ? -15.259 -14.599 6.134 1.00 91.00 98 SER A C 1
ATOM 804 O O . SER A 1 98 ? -15.455 -15.189 7.195 1.00 91.00 98 SER A O 1
ATOM 806 N N . PHE A 1 99 ? -15.082 -13.286 6.063 1.00 94.25 99 PHE A N 1
ATOM 807 C CA . PHE A 1 99 ? -15.202 -12.385 7.205 1.00 94.25 99 PHE A CA 1
ATOM 808 C C . PHE A 1 99 ? -16.587 -11.739 7.204 1.00 94.25 99 PHE A C 1
ATOM 810 O O . PHE A 1 99 ? -16.928 -11.034 6.254 1.00 94.25 99 PHE A O 1
ATOM 817 N N . GLN A 1 100 ? -17.379 -11.982 8.247 1.00 93.44 100 GLN A N 1
ATOM 818 C CA . GLN A 1 100 ? -18.761 -11.513 8.349 1.00 93.44 100 GLN A CA 1
ATOM 819 C C . GLN A 1 100 ? -18.854 -10.400 9.390 1.00 93.44 100 GLN A C 1
ATOM 821 O O . GLN A 1 100 ? -18.718 -10.654 10.583 1.00 93.44 100 GLN A O 1
ATOM 826 N N . LEU A 1 101 ? -19.089 -9.166 8.946 1.00 94.25 101 LEU A N 1
ATOM 827 C CA . LEU A 1 101 ? -19.432 -8.078 9.863 1.00 94.25 101 LEU A CA 1
ATOM 828 C C . LEU A 1 101 ? -20.839 -8.300 10.434 1.00 94.25 101 LEU A C 1
ATOM 830 O O . LEU A 1 101 ? -21.691 -8.844 9.730 1.00 94.25 101 LEU A O 1
ATOM 834 N N . PRO A 1 102 ? -21.108 -7.884 11.682 1.00 93.88 102 PRO A N 1
ATOM 835 C CA . PRO A 1 102 ? -22.443 -8.008 12.240 1.00 93.88 102 PRO A CA 1
ATOM 836 C C . PRO A 1 102 ? -23.407 -7.014 11.574 1.00 93.88 102 PRO A C 1
ATOM 838 O O . PRO A 1 102 ? -23.034 -5.888 11.247 1.00 93.88 102 PRO A O 1
ATOM 841 N N . ASP A 1 103 ? -24.670 -7.415 11.416 1.00 89.50 103 ASP A N 1
ATOM 84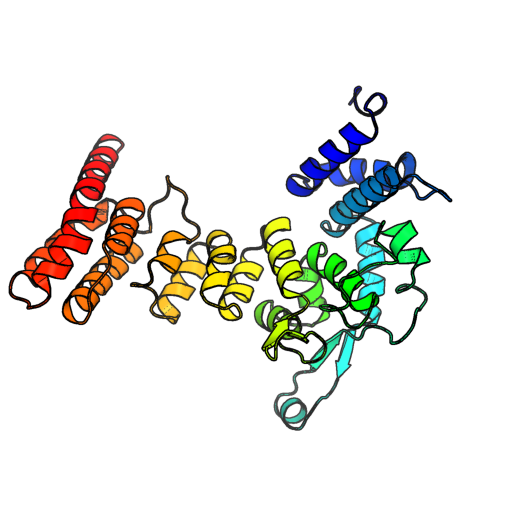2 C CA . ASP A 1 103 ? -25.724 -6.558 10.844 1.00 89.50 103 ASP A CA 1
ATOM 843 C C . ASP A 1 103 ? -26.140 -5.410 11.787 1.00 89.50 103 ASP A C 1
ATOM 845 O O . ASP A 1 103 ? -26.730 -4.414 11.364 1.00 89.50 103 ASP A O 1
ATOM 849 N N . SER A 1 104 ? -25.852 -5.551 13.082 1.00 93.06 104 SER A N 1
ATOM 850 C CA . SER A 1 104 ? -26.150 -4.583 14.138 1.00 93.06 104 SER A CA 1
ATOM 851 C C . SER A 1 104 ? -24.981 -4.466 15.110 1.00 93.06 104 SER A C 1
ATOM 853 O O . SER A 1 104 ? -24.070 -5.288 15.095 1.00 93.06 104 SER A O 1
ATOM 855 N N . GLU A 1 105 ? -25.006 -3.460 15.985 1.00 95.56 105 GLU A N 1
ATOM 856 C CA . GLU A 1 105 ? -24.007 -3.368 17.050 1.00 95.56 105 GLU A CA 1
ATOM 857 C C . GLU A 1 105 ? -24.006 -4.626 17.929 1.00 95.56 105 GLU A C 1
ATOM 859 O O . GLU A 1 105 ? -25.061 -5.157 18.286 1.00 95.56 105 GLU A O 1
ATOM 864 N N . ASP A 1 106 ? -22.809 -5.083 18.287 1.00 96.50 106 ASP A N 1
ATOM 865 C CA . ASP A 1 106 ? -22.588 -6.164 19.243 1.00 96.50 106 ASP A CA 1
ATOM 866 C C . ASP A 1 106 ? -21.588 -5.729 20.329 1.00 96.50 106 ASP A C 1
ATOM 868 O O . ASP A 1 106 ? -21.292 -4.542 20.485 1.00 96.50 106 ASP A O 1
ATOM 872 N N . ALA A 1 107 ? -21.075 -6.675 21.117 1.00 96.12 107 ALA A N 1
ATOM 873 C CA . ALA A 1 107 ? -20.151 -6.376 22.209 1.00 96.12 107 ALA A CA 1
ATOM 874 C C . ALA A 1 107 ? -18.829 -5.724 21.755 1.00 96.12 107 ALA A C 1
ATOM 876 O O . ALA A 1 107 ? -18.220 -5.010 22.548 1.00 96.12 107 ALA A O 1
ATOM 877 N N . PHE A 1 108 ? -18.400 -5.938 20.508 1.00 97.69 108 PHE A N 1
ATOM 878 C CA . PHE A 1 108 ? -17.157 -5.400 19.954 1.00 97.69 108 PHE A CA 1
ATOM 879 C C . PHE A 1 108 ? -17.424 -4.283 18.934 1.00 97.69 108 PHE A C 1
ATOM 881 O O . PHE A 1 108 ? -16.894 -3.181 19.057 1.00 97.69 108 PHE A O 1
ATOM 888 N N . TRP A 1 109 ? -18.295 -4.522 17.956 1.00 97.31 109 TRP A N 1
ATOM 889 C CA . TRP A 1 109 ? -18.652 -3.596 16.882 1.00 97.31 109 TRP A CA 1
ATOM 890 C C . TRP A 1 109 ? -19.733 -2.590 17.299 1.00 97.31 109 TRP A C 1
ATOM 892 O O . TRP A 1 109 ? -20.797 -2.505 16.683 1.00 97.31 109 TRP A O 1
ATOM 902 N N . ASN A 1 110 ? -19.459 -1.798 18.333 1.00 97.38 110 ASN A N 1
ATOM 903 C CA . ASN A 1 110 ? -20.337 -0.717 18.787 1.00 97.38 110 ASN A CA 1
ATOM 904 C C . ASN A 1 110 ? -19.590 0.612 18.929 1.00 97.38 110 ASN A C 1
ATOM 906 O O . ASN A 1 110 ? -18.367 0.650 19.092 1.00 97.38 110 ASN A O 1
ATOM 910 N N . ALA A 1 111 ? -20.344 1.713 18.909 1.00 96.56 111 ALA A N 1
ATOM 911 C CA . ALA A 1 111 ? -19.785 3.058 19.000 1.00 96.56 111 ALA A CA 1
ATOM 912 C C . ALA A 1 111 ? -18.911 3.278 20.251 1.00 96.56 111 ALA A C 1
ATOM 914 O O . ALA A 1 111 ? -17.879 3.939 20.155 1.00 96.56 111 ALA A O 1
ATOM 915 N N . SER A 1 112 ? -19.289 2.705 21.402 1.00 96.88 112 SER A N 1
ATOM 916 C CA . SER A 1 112 ? -18.542 2.867 22.656 1.00 96.88 112 SER A CA 1
ATOM 917 C C . SER A 1 112 ? -17.145 2.269 22.544 1.00 96.88 112 SER A C 1
ATOM 919 O O . SER A 1 112 ? -16.169 2.956 22.816 1.00 96.88 112 SER A O 1
ATOM 921 N N . VAL A 1 113 ? -17.026 1.018 22.095 1.00 97.81 113 VAL A N 1
ATOM 922 C CA . VAL A 1 113 ? -15.725 0.357 21.911 1.00 97.81 113 VAL A CA 1
ATOM 923 C C . VAL A 1 113 ? -14.883 1.111 20.883 1.00 97.81 113 VAL A C 1
ATOM 925 O O . VAL A 1 113 ? -13.729 1.449 21.147 1.00 97.81 113 VAL A O 1
ATOM 928 N N . MET A 1 114 ? -15.471 1.453 19.737 1.00 97.81 114 MET A N 1
ATOM 929 C CA . MET A 1 114 ? -14.754 2.102 18.636 1.00 97.81 114 MET A CA 1
ATOM 930 C C . MET A 1 114 ? -14.223 3.488 19.014 1.00 97.81 114 MET A C 1
ATOM 932 O O . MET A 1 114 ? -13.086 3.830 18.688 1.00 97.81 114 MET A O 1
ATOM 936 N N . GLU A 1 115 ? -14.992 4.273 19.766 1.00 96.69 115 GLU A N 1
ATOM 937 C CA . GLU A 1 115 ? -14.547 5.574 20.263 1.00 96.69 115 GLU A CA 1
ATOM 938 C C . GLU A 1 115 ? -13.589 5.464 21.453 1.00 96.69 115 GLU A C 1
ATOM 940 O O . GLU A 1 115 ? -12.518 6.078 21.448 1.00 96.69 115 GLU A O 1
ATOM 945 N N . GLN A 1 116 ? -13.955 4.706 22.485 1.00 97.38 116 GLN A N 1
ATOM 946 C CA . GLN A 1 116 ? -13.229 4.698 23.755 1.00 97.38 116 GLN A CA 1
ATOM 947 C C . GLN A 1 116 ? -11.904 3.953 23.640 1.00 97.38 116 GLN A C 1
ATOM 949 O O . GLN A 1 116 ? -10.897 4.421 24.159 1.00 97.38 116 GLN A O 1
ATOM 954 N N . GLN A 1 117 ? -11.872 2.830 22.923 1.00 97.56 117 GLN A N 1
ATOM 955 C CA . GLN A 1 117 ? -10.659 2.033 22.774 1.00 97.56 117 GLN A CA 1
ATOM 956 C C . GLN A 1 117 ? -9.815 2.530 21.599 1.00 97.56 117 GLN A C 1
ATOM 958 O O . GLN A 1 117 ? -8.617 2.762 21.748 1.00 97.56 117 GLN A O 1
ATOM 963 N N . PHE A 1 118 ? -10.428 2.758 20.439 1.00 98.00 118 PHE A N 1
ATOM 964 C CA . PHE A 1 118 ? -9.673 3.034 19.212 1.00 98.00 118 PHE A CA 1
ATOM 965 C C . PHE A 1 118 ? -9.648 4.511 18.810 1.00 98.00 118 PHE A C 1
ATOM 967 O O . PHE A 1 118 ? -8.912 4.884 17.900 1.00 98.00 118 PHE A O 1
ATOM 974 N N . GLY A 1 119 ? -10.428 5.376 19.468 1.00 96.50 119 GLY A N 1
ATOM 975 C CA . GLY A 1 119 ? -10.528 6.787 19.089 1.00 96.50 119 GLY A CA 1
ATOM 976 C C . GLY A 1 119 ? -11.145 6.991 17.702 1.00 96.50 119 GLY A C 1
ATOM 977 O O . GLY A 1 119 ? -10.954 8.047 17.097 1.00 96.50 119 GLY A O 1
ATOM 978 N N . PHE A 1 120 ? -11.862 5.997 17.170 1.00 95.81 120 PHE A N 1
ATOM 979 C CA . PHE A 1 120 ? -12.478 6.075 15.851 1.00 95.81 120 PHE A CA 1
ATOM 980 C C . PHE A 1 120 ? -13.685 7.009 15.849 1.00 95.81 120 PHE A C 1
ATOM 982 O O . PHE A 1 120 ? -14.325 7.286 16.871 1.00 95.81 120 PHE A O 1
ATOM 989 N N . GLU A 1 121 ? -13.987 7.531 14.664 1.00 91.94 121 GLU A N 1
ATOM 990 C CA . GLU A 1 121 ? -15.185 8.332 14.476 1.00 91.94 121 GLU A CA 1
ATOM 991 C C . GLU A 1 121 ? -16.423 7.440 14.504 1.00 91.94 121 GLU A C 1
ATOM 993 O O . GLU A 1 121 ? -16.497 6.416 13.826 1.00 91.94 121 GLU A O 1
ATOM 998 N N . ILE A 1 122 ? -17.403 7.848 15.307 1.00 92.00 122 ILE A N 1
ATOM 999 C CA . ILE A 1 122 ? -18.682 7.142 15.483 1.00 92.00 122 ILE A CA 1
ATOM 1000 C C . ILE A 1 122 ? -19.804 7.754 14.640 1.00 92.00 122 ILE A C 1
ATOM 1002 O O . ILE A 1 122 ? -20.925 7.252 14.609 1.00 92.00 122 ILE A O 1
ATOM 1006 N N . LYS A 1 123 ? -19.518 8.879 13.980 1.00 84.19 123 LYS A N 1
ATOM 1007 C CA . LYS A 1 123 ? -20.429 9.630 13.114 1.00 84.19 123 LYS A CA 1
ATOM 1008 C C . LYS A 1 123 ? -19.627 10.163 11.926 1.00 84.19 123 LYS A C 1
ATOM 1010 O O . LYS A 1 123 ? -18.433 10.407 12.059 1.00 84.19 123 LYS A O 1
ATOM 1015 N N . SER A 1 124 ? -20.293 10.382 10.793 1.00 82.81 124 SER A N 1
ATOM 1016 C CA . SER A 1 124 ? -19.711 11.045 9.611 1.00 82.81 124 SER A CA 1
ATOM 1017 C C . SER A 1 124 ? -18.614 10.253 8.881 1.00 82.81 124 SER A C 1
ATOM 1019 O O . SER A 1 124 ? -17.527 10.770 8.637 1.00 82.81 124 SER A O 1
ATOM 1021 N N . TYR A 1 125 ? -18.913 9.013 8.489 1.00 90.44 125 TYR A N 1
ATOM 1022 C CA . TYR A 1 125 ? -18.103 8.270 7.519 1.00 90.44 125 TYR A CA 1
ATOM 1023 C C . TYR A 1 125 ? -18.579 8.541 6.083 1.00 90.44 125 TYR A C 1
ATOM 1025 O O . TYR A 1 125 ? -19.684 9.043 5.865 1.00 90.44 125 TYR A O 1
ATOM 1033 N N . ASP A 1 126 ? -17.745 8.217 5.096 1.00 91.25 126 ASP A N 1
ATOM 1034 C CA . ASP A 1 126 ? -18.095 8.347 3.680 1.00 91.25 126 ASP A CA 1
ATOM 1035 C C . ASP A 1 126 ? -19.169 7.317 3.292 1.00 91.25 126 ASP A C 1
ATOM 1037 O O . ASP A 1 126 ? -18.864 6.182 2.923 1.00 91.25 126 ASP A O 1
ATOM 1041 N N . ILE A 1 127 ? -20.436 7.725 3.387 1.00 90.69 127 ILE A N 1
ATOM 1042 C CA . ILE A 1 127 ? -21.602 6.897 3.049 1.00 90.69 127 ILE A CA 1
ATOM 1043 C C . ILE A 1 127 ? -21.708 6.580 1.551 1.00 90.69 127 ILE A C 1
ATOM 1045 O O . ILE A 1 127 ? -22.460 5.687 1.174 1.00 90.69 127 ILE A O 1
ATOM 1049 N N . ALA A 1 128 ? -20.995 7.310 0.682 1.00 90.31 128 ALA A N 1
ATOM 1050 C CA . ALA A 1 128 ? -20.935 6.966 -0.737 1.00 90.31 128 ALA A CA 1
ATOM 1051 C C . ALA A 1 128 ? -20.013 5.758 -0.959 1.00 90.31 128 ALA A C 1
ATOM 1053 O O . ALA A 1 128 ? -20.215 4.971 -1.887 1.00 90.31 128 ALA A O 1
ATOM 1054 N N . ARG A 1 129 ? -19.010 5.594 -0.088 1.00 92.25 129 ARG A N 1
ATOM 1055 C CA . ARG A 1 129 ? -18.055 4.490 -0.146 1.00 92.25 129 ARG A CA 1
ATOM 1056 C C . ARG A 1 129 ? -18.466 3.281 0.688 1.00 92.25 129 ARG A C 1
ATOM 1058 O O . ARG A 1 129 ? -18.346 2.163 0.201 1.00 92.25 129 ARG A O 1
ATOM 1065 N N . PHE A 1 130 ? -18.905 3.483 1.926 1.00 94.06 130 PHE A N 1
ATOM 1066 C CA . PHE A 1 130 ? -19.213 2.406 2.868 1.00 94.06 130 PHE A CA 1
ATOM 1067 C C . PHE A 1 130 ? -20.722 2.291 3.088 1.00 94.06 130 PHE A C 1
ATOM 1069 O O . PHE A 1 130 ? -21.394 3.290 3.328 1.00 94.06 130 PHE A O 1
ATOM 1076 N N . HIS A 1 131 ? -21.250 1.067 3.059 1.00 91.56 131 HIS A N 1
ATOM 1077 C CA . HIS A 1 131 ? -22.677 0.805 3.280 1.00 91.56 131 HIS A CA 1
ATOM 1078 C C . HIS A 1 131 ? -23.052 0.812 4.765 1.00 91.56 131 HIS A C 1
ATOM 1080 O O . HIS A 1 131 ? -24.216 1.003 5.110 1.00 91.56 131 HIS A O 1
ATOM 1086 N N . SER A 1 132 ? -22.073 0.594 5.646 1.00 93.19 132 SER A N 1
ATOM 1087 C CA . SER A 1 132 ? -22.251 0.638 7.094 1.00 93.19 132 SER A CA 1
ATOM 1088 C C . SER A 1 132 ? -21.035 1.246 7.787 1.00 93.19 132 SER A C 1
ATOM 1090 O O . SER A 1 132 ? -19.921 1.262 7.254 1.00 93.19 132 SER A O 1
ATOM 1092 N N . ILE A 1 133 ? -21.240 1.707 9.022 1.00 95.06 133 ILE A N 1
ATOM 1093 C CA . ILE A 1 133 ? -20.152 2.218 9.861 1.00 95.06 133 ILE A CA 1
ATOM 1094 C C . ILE A 1 133 ? -19.158 1.114 10.245 1.00 95.06 133 ILE A C 1
ATOM 1096 O O . ILE A 1 133 ? -17.964 1.373 10.369 1.00 95.06 133 ILE A O 1
ATOM 1100 N N . HIS A 1 134 ? -19.622 -0.135 10.353 1.00 96.31 134 HIS A N 1
ATOM 1101 C CA . HIS A 1 134 ? -18.764 -1.289 10.617 1.00 96.31 134 HIS A CA 1
ATOM 1102 C C . HIS A 1 134 ? -17.770 -1.523 9.487 1.00 96.31 134 HIS A C 1
ATOM 1104 O O . HIS A 1 134 ? -16.603 -1.802 9.751 1.00 96.31 134 HIS A O 1
ATOM 1110 N N . GLN A 1 135 ? -18.191 -1.334 8.231 1.00 96.31 135 GLN A N 1
ATOM 1111 C CA . GLN A 1 135 ? -17.270 -1.401 7.099 1.00 96.31 135 GLN A CA 1
ATOM 1112 C C . GLN A 1 135 ? -16.209 -0.302 7.178 1.00 96.31 135 GLN A C 1
ATOM 1114 O O . GLN A 1 135 ? -15.035 -0.570 6.926 1.00 96.31 135 GLN A O 1
ATOM 1119 N N . PHE A 1 136 ? -16.600 0.914 7.562 1.00 96.38 136 PHE A N 1
ATOM 1120 C CA . PHE A 1 136 ? -15.658 2.009 7.775 1.00 96.38 136 PHE A CA 1
ATOM 1121 C C . PHE A 1 136 ? -14.646 1.683 8.886 1.00 96.38 136 PHE A C 1
ATOM 1123 O O . PHE A 1 136 ? -13.440 1.790 8.662 1.00 96.38 136 PHE A O 1
ATOM 1130 N N . TRP A 1 137 ? -15.093 1.192 10.042 1.00 97.81 137 TRP A N 1
ATOM 1131 C CA . TRP A 1 137 ? -14.198 0.773 11.126 1.00 97.81 137 TRP A CA 1
ATOM 1132 C C . TRP A 1 137 ? -13.285 -0.396 10.731 1.00 97.81 137 TRP A C 1
ATOM 1134 O O . TRP A 1 137 ? -12.088 -0.355 11.012 1.00 97.81 137 TRP A O 1
ATOM 1144 N N . LEU A 1 138 ? -13.798 -1.394 10.000 1.00 98.19 138 LEU A N 1
ATOM 1145 C CA . LEU A 1 138 ? -12.982 -2.493 9.474 1.00 98.19 138 LEU A CA 1
ATOM 1146 C C . LEU A 1 138 ? -11.860 -1.990 8.561 1.00 98.19 138 LEU A C 1
ATOM 1148 O O . LEU A 1 138 ? -10.769 -2.550 8.581 1.00 98.19 138 LEU A O 1
ATOM 1152 N N . SER A 1 139 ? -12.083 -0.907 7.810 1.00 98.00 139 SER A N 1
ATOM 1153 C CA . SER A 1 139 ? -11.032 -0.319 6.973 1.00 98.00 139 SER A CA 1
ATOM 1154 C C . SER A 1 139 ? -9.834 0.169 7.796 1.00 98.00 139 SER A C 1
ATOM 1156 O O . SER A 1 139 ? -8.697 0.011 7.357 1.00 98.00 139 SER A O 1
ATOM 1158 N N . HIS A 1 140 ? -10.054 0.662 9.020 1.00 97.75 140 HIS A N 1
ATOM 1159 C CA . HIS A 1 140 ? -8.964 1.035 9.921 1.00 97.75 140 HIS A CA 1
ATOM 1160 C C . HIS A 1 140 ? -8.218 -0.190 10.455 1.00 97.75 140 HIS A C 1
ATOM 1162 O O . HIS A 1 140 ? -6.988 -0.199 10.470 1.00 97.75 140 HIS A O 1
ATOM 1168 N N . PHE A 1 141 ? -8.929 -1.253 10.838 1.00 98.56 141 PHE A N 1
ATOM 1169 C CA . PHE A 1 141 ? -8.273 -2.494 11.258 1.00 98.56 141 PHE A CA 1
ATOM 1170 C C . PHE A 1 141 ? -7.476 -3.130 10.116 1.00 98.56 141 PHE A C 1
ATOM 1172 O O . PHE A 1 141 ? -6.344 -3.556 10.330 1.00 98.56 141 PHE A O 1
ATOM 1179 N N . LEU A 1 142 ? -8.014 -3.132 8.893 1.00 98.31 142 LEU A N 1
ATOM 1180 C CA . LEU A 1 142 ? -7.298 -3.593 7.702 1.00 98.31 142 LEU A CA 1
ATOM 1181 C C . LEU A 1 142 ? -6.072 -2.741 7.389 1.00 98.31 142 LEU A C 1
ATOM 1183 O O . LEU A 1 142 ? -5.096 -3.276 6.878 1.00 98.31 142 LEU A O 1
ATOM 1187 N N . GLN A 1 143 ? -6.094 -1.443 7.690 1.00 98.12 143 GLN A N 1
ATOM 1188 C CA . GLN A 1 143 ? -4.918 -0.596 7.533 1.00 98.12 143 GLN A CA 1
ATOM 1189 C C . GLN A 1 143 ? -3.819 -0.960 8.540 1.00 98.12 143 GLN A C 1
ATOM 1191 O O . GLN A 1 143 ? -2.666 -1.108 8.147 1.00 98.12 143 GLN A O 1
ATOM 1196 N N . TYR A 1 144 ? -4.152 -1.110 9.823 1.00 97.88 144 TYR A N 1
ATOM 1197 C CA . TYR A 1 144 ? -3.128 -1.171 10.870 1.00 97.88 144 TYR A CA 1
ATOM 1198 C C . TYR A 1 144 ? -2.721 -2.585 11.289 1.00 97.88 144 TYR A C 1
ATOM 1200 O O . TYR A 1 144 ? -1.570 -2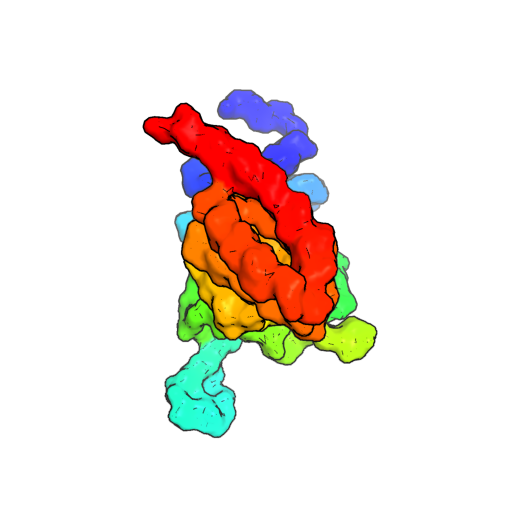.781 11.663 1.00 97.88 144 TYR A O 1
ATOM 1208 N N . ILE A 1 145 ? -3.589 -3.590 11.179 1.00 98.50 145 ILE A N 1
ATOM 1209 C CA . ILE A 1 145 ? -3.245 -4.971 11.550 1.00 98.50 145 ILE A CA 1
ATOM 1210 C C . ILE A 1 145 ? -2.449 -5.633 10.410 1.00 98.50 145 ILE A C 1
ATOM 1212 O O . ILE A 1 145 ? -2.941 -5.640 9.279 1.00 98.50 145 ILE A O 1
ATOM 1216 N N . PRO A 1 146 ? -1.259 -6.224 10.659 1.00 97.62 146 PRO A N 1
ATOM 1217 C CA . PRO A 1 146 ? -0.425 -6.824 9.620 1.00 97.62 146 PRO A CA 1
ATOM 1218 C C . PRO A 1 146 ? -1.167 -7.857 8.767 1.00 97.62 146 PRO A C 1
ATOM 1220 O O . PRO A 1 146 ? -1.940 -8.674 9.271 1.00 97.62 146 PRO A O 1
ATOM 1223 N N . MET A 1 147 ? -0.859 -7.899 7.469 1.00 98.00 147 MET A N 1
ATOM 1224 C CA . MET A 1 147 ? -1.472 -8.849 6.529 1.00 98.00 147 MET A CA 1
ATOM 1225 C C . MET A 1 147 ? -1.234 -10.326 6.881 1.00 98.00 147 MET A C 1
ATOM 1227 O O . MET A 1 147 ? -2.000 -11.199 6.463 1.00 98.00 147 MET A O 1
ATOM 1231 N N . THR A 1 148 ? -0.208 -10.621 7.685 1.00 97.56 148 THR A N 1
ATOM 1232 C CA . THR A 1 148 ? 0.048 -11.964 8.216 1.00 97.56 148 THR A CA 1
ATOM 1233 C C . THR A 1 148 ? -1.103 -12.482 9.073 1.00 97.56 148 THR A C 1
ATOM 1235 O O . THR A 1 148 ? -1.440 -13.656 8.946 1.00 97.56 148 THR A O 1
ATOM 1238 N N . PHE A 1 149 ? -1.738 -11.629 9.886 1.00 98.00 149 PHE A N 1
ATOM 1239 C CA . PHE A 1 149 ? -2.919 -12.002 10.668 1.00 98.00 149 PHE A CA 1
ATOM 1240 C C . PHE A 1 149 ? -4.081 -12.372 9.752 1.00 98.00 149 PHE A C 1
ATOM 1242 O O . PHE A 1 149 ? -4.602 -13.480 9.834 1.00 98.00 149 PHE A O 1
ATOM 1249 N N . TRP A 1 150 ? -4.434 -11.472 8.831 1.00 97.88 150 TRP A N 1
ATOM 1250 C CA . TRP A 1 150 ? -5.554 -11.675 7.915 1.00 97.88 150 TRP A CA 1
ATOM 1251 C C . TRP A 1 150 ? -5.369 -12.952 7.092 1.00 97.88 150 TRP A C 1
ATOM 1253 O O . TRP A 1 150 ? -6.260 -13.794 7.044 1.00 97.88 150 TRP A O 1
ATOM 1263 N N . SER A 1 151 ? -4.182 -13.140 6.514 1.00 96.25 151 SER A N 1
ATOM 1264 C CA . SER A 1 151 ? -3.865 -14.321 5.704 1.00 96.25 151 SER A CA 1
ATOM 1265 C C . SER A 1 151 ? -3.925 -15.618 6.518 1.00 96.25 151 SER A C 1
ATOM 1267 O O . SER A 1 151 ? -4.461 -16.622 6.045 1.00 96.25 151 SER A O 1
ATOM 1269 N N . ALA A 1 152 ? -3.435 -15.601 7.763 1.00 95.88 152 ALA A N 1
ATOM 1270 C CA . ALA A 1 152 ? -3.527 -16.746 8.665 1.00 95.88 152 ALA A CA 1
ATOM 1271 C C . ALA A 1 152 ? -4.983 -17.072 9.034 1.00 95.88 152 ALA A C 1
ATOM 1273 O O . ALA A 1 152 ? -5.379 -18.234 8.957 1.00 95.88 152 ALA A O 1
ATOM 1274 N N . ALA A 1 153 ? -5.792 -16.060 9.357 1.00 95.12 153 ALA A N 1
ATOM 1275 C CA . ALA A 1 153 ? -7.195 -16.234 9.722 1.00 95.12 153 ALA A CA 1
ATOM 1276 C C . ALA A 1 153 ? -8.052 -16.746 8.547 1.00 95.12 153 ALA A C 1
ATOM 1278 O O . ALA A 1 153 ? -8.900 -17.620 8.730 1.00 95.12 153 ALA A O 1
ATOM 1279 N N . PHE A 1 154 ? -7.775 -16.296 7.316 1.00 93.06 154 PHE A N 1
ATOM 1280 C CA . PHE A 1 154 ? -8.370 -16.865 6.099 1.00 93.06 154 PHE A CA 1
ATOM 1281 C C . PHE A 1 154 ? -7.816 -18.247 5.726 1.00 93.06 154 PHE A C 1
ATOM 1283 O O . PHE A 1 154 ? -8.372 -18.900 4.840 1.00 93.06 154 PHE A O 1
ATOM 1290 N N . ASN A 1 155 ? -6.728 -18.697 6.364 1.00 91.75 155 ASN A N 1
ATOM 1291 C CA . ASN A 1 155 ? -5.954 -19.871 5.961 1.00 91.75 155 ASN A CA 1
ATOM 1292 C C . ASN A 1 155 ? -5.592 -19.826 4.460 1.00 91.75 155 ASN A C 1
ATOM 1294 O O . ASN A 1 155 ? -5.790 -20.783 3.703 1.00 91.75 155 ASN A O 1
ATOM 1298 N N . ALA A 1 156 ? -5.112 -18.666 4.013 1.00 92.25 156 ALA A N 1
ATOM 1299 C CA . ALA A 1 156 ? -4.849 -18.363 2.616 1.00 92.25 156 ALA A CA 1
ATOM 1300 C C . ALA A 1 156 ? -3.516 -17.625 2.445 1.00 92.25 156 ALA A C 1
ATOM 1302 O O . ALA A 1 156 ? -2.963 -17.059 3.384 1.00 92.25 156 ALA A O 1
ATOM 1303 N N . ASP A 1 157 ? -2.985 -17.633 1.223 1.00 94.69 157 ASP A N 1
ATOM 1304 C CA . ASP A 1 157 ? -1.869 -16.759 0.874 1.00 94.69 157 ASP A CA 1
ATOM 1305 C C . ASP A 1 157 ? -2.332 -15.294 0.754 1.00 94.69 157 ASP A C 1
ATOM 1307 O O . ASP A 1 157 ? -3.528 -14.974 0.748 1.00 94.69 157 ASP A O 1
ATOM 1311 N N . TYR A 1 158 ? -1.361 -14.389 0.651 1.00 95.25 158 TYR A N 1
ATOM 1312 C CA . TYR A 1 158 ? -1.623 -12.960 0.509 1.00 95.25 158 TYR A CA 1
ATOM 1313 C C . TYR A 1 158 ? -2.443 -12.645 -0.746 1.00 95.25 158 TYR A C 1
ATOM 1315 O O . TYR A 1 158 ? -3.339 -11.810 -0.691 1.00 95.25 158 TYR A O 1
ATOM 1323 N N . ALA A 1 159 ? -2.175 -13.319 -1.869 1.00 94.25 159 ALA A N 1
ATOM 1324 C CA . ALA A 1 159 ? -2.863 -13.054 -3.129 1.00 94.25 159 ALA A CA 1
ATOM 1325 C C . ALA A 1 159 ? -4.368 -13.330 -3.015 1.00 94.25 159 ALA A C 1
ATOM 1327 O O . ALA A 1 159 ? -5.179 -12.477 -3.372 1.00 94.25 159 ALA A O 1
ATOM 1328 N N . ARG A 1 160 ? -4.752 -14.479 -2.449 1.00 93.62 160 ARG A N 1
ATOM 1329 C CA . ARG A 1 160 ? -6.161 -14.826 -2.212 1.00 93.62 160 ARG A CA 1
ATOM 1330 C C . ARG A 1 160 ? -6.809 -13.935 -1.161 1.00 93.62 160 ARG A C 1
ATOM 1332 O O . ARG A 1 160 ? -7.957 -13.540 -1.337 1.00 93.62 160 ARG A O 1
ATOM 1339 N N . THR A 1 161 ? -6.081 -13.592 -0.101 1.00 95.88 161 THR A N 1
ATOM 1340 C CA . THR A 1 161 ? -6.584 -12.701 0.956 1.00 95.88 161 THR A CA 1
ATOM 1341 C C . THR A 1 161 ? -6.882 -11.305 0.407 1.00 95.88 161 THR A C 1
ATOM 1343 O O . THR A 1 161 ? -7.966 -10.765 0.614 1.00 95.88 161 THR A O 1
ATOM 1346 N N . VAL A 1 162 ? -5.964 -10.731 -0.371 1.00 96.56 162 VAL A N 1
ATOM 1347 C CA . VAL A 1 162 ? -6.164 -9.435 -1.034 1.00 96.56 162 VAL A CA 1
ATOM 1348 C C . VAL A 1 162 ? -7.278 -9.520 -2.076 1.00 96.56 162 VAL A C 1
ATOM 1350 O O . VAL A 1 162 ? -8.116 -8.622 -2.149 1.00 96.56 162 VAL A O 1
ATOM 1353 N N . GLN A 1 163 ? -7.340 -10.607 -2.851 1.00 95.50 163 GLN A N 1
ATOM 1354 C CA . GLN A 1 163 ? -8.423 -10.826 -3.806 1.00 95.50 163 GLN A CA 1
ATOM 1355 C C . GLN A 1 163 ? -9.790 -10.822 -3.113 1.00 95.50 163 GLN A C 1
ATOM 1357 O O . GLN A 1 163 ? -10.702 -10.157 -3.603 1.00 95.50 163 GLN A O 1
ATOM 1362 N N . TYR A 1 164 ? -9.933 -11.484 -1.961 1.00 95.00 164 TYR A N 1
ATOM 1363 C CA . TYR A 1 164 ? -11.167 -11.447 -1.173 1.00 95.00 164 TYR A CA 1
ATOM 1364 C C . TYR A 1 164 ? -11.568 -10.007 -0.814 1.00 95.00 164 TYR A C 1
ATOM 1366 O O . TYR A 1 164 ? -12.707 -9.596 -1.042 1.00 95.00 164 TYR A O 1
ATOM 1374 N N . TRP A 1 165 ? -10.630 -9.205 -0.312 1.00 96.12 165 TRP A N 1
ATOM 1375 C CA . TRP A 1 165 ? -10.918 -7.828 0.096 1.00 96.12 165 TRP A CA 1
ATOM 1376 C C . TRP A 1 165 ? -11.210 -6.872 -1.065 1.00 96.12 165 TRP A C 1
ATOM 1378 O O . TRP A 1 165 ? -11.932 -5.895 -0.876 1.00 96.12 165 TRP A O 1
ATOM 1388 N N . LEU A 1 166 ? -10.662 -7.123 -2.257 1.00 94.94 166 LEU A N 1
ATOM 1389 C CA . LEU A 1 166 ? -10.833 -6.243 -3.419 1.00 94.94 166 LEU A CA 1
ATOM 1390 C C . LEU A 1 166 ? -11.979 -6.651 -4.353 1.00 94.94 166 LEU A C 1
ATOM 1392 O O . LEU A 1 166 ? -12.524 -5.805 -5.066 1.00 94.94 166 LEU A O 1
ATOM 1396 N N . THR A 1 167 ? -12.327 -7.937 -4.397 1.00 91.38 167 THR A N 1
ATOM 1397 C CA . THR A 1 167 ? -13.191 -8.477 -5.461 1.00 91.38 167 THR A CA 1
ATOM 1398 C C . THR A 1 167 ? -14.503 -9.079 -4.975 1.00 91.38 167 THR A C 1
ATOM 1400 O O . THR A 1 167 ? -15.421 -9.214 -5.784 1.00 91.38 167 THR A O 1
ATOM 1403 N N . SER A 1 168 ? -14.636 -9.403 -3.685 1.00 91.00 168 SER A N 1
ATOM 1404 C CA . SER A 1 168 ? -15.904 -9.916 -3.152 1.00 91.00 168 SER A CA 1
ATOM 1405 C C . SER A 1 168 ? -16.981 -8.832 -3.189 1.00 91.00 168 SER A C 1
ATOM 1407 O O . SER A 1 168 ? -16.706 -7.659 -2.932 1.00 91.00 168 SER A O 1
ATOM 1409 N N . THR A 1 169 ? -18.209 -9.213 -3.537 1.00 89.75 169 THR A N 1
ATOM 1410 C CA . THR A 1 169 ? -19.304 -8.268 -3.821 1.00 89.75 169 THR A CA 1
ATOM 1411 C C . THR A 1 169 ? -19.661 -7.411 -2.605 1.00 89.75 169 THR A C 1
ATOM 1413 O O . THR A 1 169 ? -19.919 -6.222 -2.746 1.00 89.75 169 THR A O 1
ATOM 1416 N N . GLU A 1 170 ? -19.607 -7.985 -1.406 1.00 89.88 170 GLU A N 1
ATOM 1417 C CA . GLU A 1 170 ? -19.814 -7.311 -0.122 1.00 89.88 170 GLU A CA 1
ATOM 1418 C C . GLU A 1 170 ? -18.761 -6.230 0.185 1.00 89.88 170 GLU A C 1
ATOM 1420 O O . GLU A 1 170 ? -19.032 -5.290 0.934 1.00 89.88 170 GLU A O 1
ATOM 1425 N N . ASN A 1 171 ? -17.584 -6.327 -0.442 1.00 94.12 171 ASN A N 1
ATOM 1426 C CA . ASN A 1 171 ? -16.463 -5.398 -0.293 1.00 94.12 171 ASN A CA 1
ATOM 1427 C C . ASN A 1 171 ? -16.403 -4.369 -1.437 1.00 94.12 171 ASN A C 1
ATOM 1429 O O . ASN A 1 171 ? -15.409 -3.651 -1.593 1.00 94.12 171 ASN A O 1
ATOM 1433 N N . GLN A 1 172 ? -17.453 -4.296 -2.257 1.00 94.56 172 GLN A N 1
ATOM 1434 C CA . GLN A 1 172 ? -17.555 -3.379 -3.383 1.00 94.56 172 GLN A CA 1
ATOM 1435 C C . GLN A 1 172 ? -18.728 -2.421 -3.211 1.00 94.56 172 GLN A C 1
ATOM 1437 O O . GLN A 1 172 ? -19.797 -2.790 -2.737 1.00 94.56 172 GLN A O 1
ATOM 1442 N N . THR A 1 173 ? -18.534 -1.186 -3.659 1.00 94.56 173 THR A N 1
ATOM 1443 C CA . THR A 1 173 ? -19.589 -0.178 -3.818 1.00 94.56 173 THR A CA 1
ATOM 1444 C C . THR A 1 173 ? -19.662 0.262 -5.276 1.00 94.56 173 THR A C 1
ATOM 1446 O O . THR A 1 173 ? -18.715 0.051 -6.036 1.00 94.56 173 THR A O 1
ATOM 1449 N N . LYS A 1 174 ? -20.776 0.867 -5.693 1.00 92.88 174 LYS A N 1
ATOM 1450 C CA . LYS A 1 174 ? -20.927 1.418 -7.045 1.00 92.88 174 LYS A CA 1
ATOM 1451 C C . LYS A 1 174 ? -20.870 2.936 -7.007 1.00 92.88 174 LYS A C 1
ATOM 1453 O O . LYS A 1 174 ? -21.766 3.566 -6.455 1.00 92.88 174 LYS A O 1
ATOM 1458 N N . ILE A 1 175 ? -19.878 3.521 -7.672 1.00 88.12 175 ILE A N 1
ATOM 1459 C CA . ILE A 1 175 ? -19.767 4.974 -7.853 1.00 88.12 175 ILE A CA 1
ATOM 1460 C C . ILE A 1 175 ? -19.742 5.250 -9.351 1.00 88.12 175 ILE A C 1
ATOM 1462 O O . ILE A 1 175 ? -18.947 4.666 -10.077 1.00 88.12 175 ILE A O 1
ATOM 1466 N N . ASN A 1 176 ? -20.656 6.096 -9.834 1.00 87.25 176 ASN A N 1
ATOM 1467 C CA . ASN A 1 176 ? -20.812 6.405 -11.263 1.00 87.25 176 ASN A CA 1
ATOM 1468 C C . ASN A 1 176 ? -20.964 5.162 -12.170 1.00 87.25 176 ASN A C 1
ATOM 1470 O O . ASN A 1 176 ? -20.567 5.177 -13.329 1.00 87.25 176 ASN A O 1
ATOM 1474 N N . GLY A 1 177 ? -21.557 4.083 -11.647 1.00 86.75 177 GLY A N 1
ATOM 1475 C CA . GLY A 1 177 ? -21.758 2.823 -12.373 1.00 86.75 177 GLY A CA 1
ATOM 1476 C C . GLY A 1 177 ? -20.568 1.858 -12.335 1.00 86.75 177 GLY A C 1
ATOM 1477 O O . GLY A 1 177 ? -20.734 0.700 -12.716 1.00 86.75 177 GLY A O 1
ATOM 1478 N N . GLU A 1 178 ? -19.415 2.282 -11.818 1.00 88.88 178 GLU A N 1
ATOM 1479 C CA . GLU A 1 178 ? -18.221 1.449 -11.678 1.00 88.88 178 GLU A CA 1
ATOM 1480 C C . GLU A 1 178 ? -18.165 0.787 -10.299 1.00 88.88 178 GLU A C 1
ATOM 1482 O O . GLU A 1 178 ? -18.469 1.412 -9.280 1.00 88.88 178 GLU A O 1
ATOM 1487 N N . ALA A 1 179 ? -17.780 -0.491 -10.265 1.00 90.94 179 ALA A N 1
ATOM 1488 C CA . ALA A 1 179 ? -17.557 -1.219 -9.021 1.00 90.94 179 ALA A CA 1
ATOM 1489 C C . ALA A 1 179 ? -16.192 -0.836 -8.432 1.00 90.94 179 ALA A C 1
ATOM 1491 O O . ALA A 1 179 ? -15.157 -1.008 -9.073 1.00 90.94 179 ALA A O 1
ATOM 1492 N N . ILE A 1 180 ? -16.193 -0.338 -7.199 1.00 91.69 180 ILE A N 1
ATOM 1493 C CA . ILE A 1 180 ? -15.001 0.118 -6.489 1.00 91.69 180 ILE A CA 1
ATOM 1494 C C . ILE A 1 180 ? -14.825 -0.709 -5.221 1.00 91.69 180 ILE A C 1
ATOM 1496 O O . ILE A 1 180 ? -15.728 -0.798 -4.392 1.00 91.69 180 ILE A O 1
ATOM 1500 N N . ALA A 1 181 ? -13.629 -1.266 -5.046 1.00 94.81 181 ALA A N 1
ATOM 1501 C CA . ALA A 1 181 ? -13.220 -1.940 -3.820 1.00 94.81 181 ALA A CA 1
ATOM 1502 C C . ALA A 1 181 ? -13.112 -0.951 -2.647 1.00 94.81 181 ALA A C 1
ATOM 1504 O O . ALA A 1 181 ? -12.232 -0.080 -2.632 1.00 94.81 181 ALA A O 1
ATOM 1505 N N . ILE A 1 182 ? -13.960 -1.112 -1.630 1.00 96.06 182 ILE A N 1
ATOM 1506 C CA . ILE A 1 182 ? -14.045 -0.171 -0.502 1.00 96.06 182 ILE A CA 1
ATOM 1507 C C . ILE A 1 182 ? -12.782 -0.204 0.369 1.00 96.06 182 ILE A C 1
ATOM 1509 O O . ILE A 1 182 ? -12.393 0.828 0.914 1.00 96.06 182 ILE A O 1
ATOM 1513 N N . TYR A 1 183 ? -12.073 -1.337 0.414 1.00 97.19 183 TYR A N 1
ATOM 1514 C CA . TYR A 1 183 ? -10.873 -1.539 1.238 1.00 97.19 183 TYR A CA 1
ATOM 1515 C C . TYR A 1 183 ? -9.540 -1.293 0.531 1.00 97.19 183 TYR A C 1
ATOM 1517 O O . TYR A 1 183 ? -8.492 -1.352 1.170 1.00 97.19 183 TYR A O 1
ATOM 1525 N N . LYS A 1 184 ? -9.546 -0.945 -0.760 1.00 95.88 184 LYS A N 1
ATOM 1526 C CA . LYS A 1 184 ? -8.315 -0.745 -1.546 1.00 95.88 184 LYS A CA 1
ATOM 1527 C C . LYS A 1 184 ? -7.321 0.214 -0.887 1.00 95.88 184 LYS A C 1
ATOM 1529 O O . LYS A 1 184 ? -6.153 -0.122 -0.728 1.00 95.88 184 LYS A O 1
ATOM 1534 N N . SER A 1 185 ? -7.792 1.387 -0.464 1.00 95.25 185 SER A N 1
ATOM 1535 C CA . SER A 1 185 ? -6.934 2.398 0.174 1.00 95.25 185 SER A CA 1
ATOM 1536 C C . SER A 1 185 ? -6.336 1.906 1.494 1.00 95.25 185 SER A C 1
ATOM 1538 O O . SER A 1 185 ? -5.175 2.188 1.763 1.00 95.25 185 SER A O 1
ATOM 1540 N N . ALA A 1 186 ? -7.100 1.144 2.284 1.00 97.56 186 ALA A N 1
ATOM 1541 C CA . ALA A 1 186 ? -6.623 0.580 3.544 1.00 97.56 186 ALA A CA 1
ATOM 1542 C C . ALA A 1 186 ? -5.519 -0.459 3.314 1.00 97.56 186 ALA A C 1
ATOM 1544 O O . ALA A 1 186 ? -4.518 -0.443 4.016 1.00 97.56 186 ALA A O 1
ATOM 1545 N N . LEU A 1 187 ? -5.651 -1.312 2.294 1.00 97.94 187 LEU A N 1
ATOM 1546 C CA . LEU A 1 187 ? -4.625 -2.302 1.950 1.00 97.94 187 LEU A CA 1
ATOM 1547 C C . LEU A 1 187 ? -3.339 -1.655 1.416 1.00 97.94 187 LEU A C 1
ATOM 1549 O O . LEU A 1 187 ? -2.246 -2.098 1.757 1.00 97.94 187 LEU A O 1
ATOM 1553 N N . ILE A 1 188 ? -3.456 -0.596 0.607 1.00 96.81 188 ILE A N 1
ATOM 1554 C CA . ILE A 1 188 ? -2.291 0.180 0.151 1.00 96.81 188 ILE A CA 1
ATOM 1555 C C . ILE A 1 188 ? -1.611 0.861 1.344 1.00 96.81 188 ILE A C 1
ATOM 1557 O O . ILE A 1 188 ? -0.387 0.842 1.436 1.00 96.81 188 ILE A O 1
ATOM 1561 N N . ALA A 1 189 ? -2.385 1.428 2.273 1.00 96.38 189 ALA A N 1
ATOM 1562 C CA . ALA A 1 189 ? -1.838 2.009 3.493 1.00 96.38 189 ALA A CA 1
ATOM 1563 C C . ALA A 1 189 ? -1.163 0.945 4.374 1.00 96.38 189 ALA A C 1
ATOM 1565 O O . ALA A 1 189 ? -0.035 1.160 4.786 1.00 96.38 189 ALA A O 1
ATOM 1566 N N . ASN A 1 190 ? -1.768 -0.235 4.552 1.00 97.88 190 ASN A N 1
ATOM 1567 C CA . ASN A 1 190 ? -1.163 -1.361 5.272 1.00 97.88 190 ASN A CA 1
ATOM 1568 C C . ASN A 1 190 ? 0.196 -1.750 4.679 1.00 97.88 190 ASN A C 1
ATOM 1570 O O . ASN A 1 190 ? 1.186 -1.865 5.393 1.00 97.88 190 ASN A O 1
ATOM 1574 N N . MET A 1 191 ? 0.259 -1.889 3.354 1.00 97.12 191 MET A N 1
ATOM 1575 C CA . MET A 1 191 ? 1.493 -2.203 2.638 1.00 97.12 191 MET A CA 1
ATOM 1576 C C . MET A 1 191 ? 2.598 -1.175 2.907 1.00 97.12 191 MET A C 1
ATOM 1578 O O . MET A 1 191 ? 3.734 -1.569 3.172 1.00 97.12 191 MET A O 1
ATOM 1582 N N . LYS A 1 192 ? 2.259 0.120 2.892 1.00 94.19 192 LYS A N 1
ATOM 1583 C CA . LYS A 1 192 ? 3.199 1.215 3.170 1.00 94.19 192 LYS A CA 1
ATOM 1584 C C . LYS A 1 192 ? 3.605 1.242 4.647 1.00 94.19 192 LYS A C 1
ATOM 1586 O O . LYS A 1 192 ? 4.797 1.223 4.943 1.00 94.19 192 LYS A O 1
ATOM 1591 N N . ASP A 1 193 ? 2.628 1.206 5.552 1.00 92.69 193 ASP A N 1
ATOM 1592 C CA . ASP A 1 193 ? 2.815 1.274 7.003 1.00 92.69 193 ASP A CA 1
ATOM 1593 C C . ASP A 1 193 ? 3.665 0.091 7.505 1.00 92.69 193 ASP A C 1
ATOM 1595 O O . ASP A 1 193 ? 4.540 0.262 8.345 1.00 92.69 193 ASP A O 1
ATOM 1599 N N . HIS A 1 194 ? 3.474 -1.118 6.976 1.00 93.94 194 HIS A N 1
ATOM 1600 C CA . HIS A 1 194 ? 4.237 -2.311 7.379 1.00 93.94 194 HIS A CA 1
ATOM 1601 C C . HIS A 1 194 ? 5.476 -2.586 6.525 1.00 93.94 194 HIS A C 1
ATOM 1603 O O . HIS A 1 194 ? 6.200 -3.542 6.800 1.00 93.94 194 HIS A O 1
ATOM 1609 N N . GLN A 1 195 ? 5.714 -1.786 5.480 1.00 93.44 195 GLN A N 1
ATOM 1610 C CA . GLN A 1 195 ? 6.739 -2.043 4.461 1.00 93.44 195 GLN A CA 1
ATOM 1611 C C . GLN A 1 195 ? 6.666 -3.485 3.907 1.00 93.44 195 GLN A C 1
ATOM 1613 O O . GLN A 1 195 ? 7.684 -4.131 3.635 1.00 93.44 195 GLN A O 1
ATOM 1618 N N . ASP A 1 196 ? 5.448 -4.022 3.764 1.00 96.19 196 ASP A N 1
ATOM 1619 C CA . ASP A 1 196 ? 5.225 -5.434 3.450 1.00 96.19 196 ASP A CA 1
ATOM 1620 C C . ASP A 1 196 ? 5.336 -5.688 1.940 1.00 96.19 196 ASP A C 1
ATOM 1622 O O . ASP A 1 196 ? 4.374 -5.576 1.172 1.00 96.19 196 ASP A O 1
ATOM 1626 N N . LYS A 1 197 ? 6.537 -6.096 1.521 1.00 96.38 197 LYS A N 1
ATOM 1627 C CA . LYS A 1 197 ? 6.861 -6.411 0.121 1.00 96.38 197 LYS A CA 1
ATOM 1628 C C . LYS A 1 197 ? 5.985 -7.518 -0.470 1.00 96.38 197 LYS A C 1
ATOM 1630 O O . LYS A 1 197 ? 5.681 -7.489 -1.662 1.00 96.38 197 LYS A O 1
ATOM 1635 N N . ARG A 1 198 ? 5.537 -8.480 0.349 1.00 96.25 198 ARG A N 1
ATOM 1636 C CA . ARG A 1 198 ? 4.657 -9.569 -0.112 1.00 96.25 198 ARG A CA 1
ATOM 1637 C C . ARG A 1 198 ? 3.255 -9.047 -0.390 1.00 96.25 198 ARG A C 1
ATOM 1639 O O . ARG A 1 198 ? 2.618 -9.480 -1.348 1.00 96.25 198 ARG A O 1
ATOM 1646 N N . LEU A 1 199 ? 2.777 -8.099 0.419 1.00 97.31 199 LEU A N 1
ATOM 1647 C CA . LEU A 1 199 ? 1.505 -7.424 0.165 1.00 97.31 199 LEU A CA 1
ATOM 1648 C C . LEU A 1 199 ? 1.585 -6.554 -1.091 1.00 97.31 199 LEU A C 1
ATOM 1650 O O . LEU A 1 199 ? 0.656 -6.590 -1.896 1.00 97.31 199 LEU A O 1
ATOM 1654 N N . ALA A 1 200 ? 2.703 -5.860 -1.318 1.00 97.19 200 ALA A N 1
ATOM 1655 C CA . ALA A 1 200 ? 2.923 -5.129 -2.565 1.00 97.19 200 ALA A CA 1
ATOM 1656 C C . ALA A 1 200 ? 2.820 -6.055 -3.796 1.00 97.19 200 ALA A C 1
ATOM 1658 O O . ALA A 1 200 ? 2.054 -5.779 -4.723 1.00 97.19 200 ALA A O 1
ATOM 1659 N N . ALA A 1 201 ? 3.495 -7.210 -3.767 1.00 95.50 201 ALA A N 1
ATOM 1660 C CA . ALA A 1 201 ? 3.433 -8.200 -4.845 1.00 95.50 201 ALA A CA 1
ATOM 1661 C C . ALA A 1 201 ? 2.029 -8.811 -5.045 1.00 95.50 201 ALA A C 1
ATOM 1663 O O . ALA A 1 201 ? 1.636 -9.123 -6.171 1.00 95.50 201 ALA A O 1
ATOM 1664 N N . ALA A 1 202 ? 1.237 -8.961 -3.982 1.00 95.69 202 ALA A N 1
ATOM 1665 C CA . ALA A 1 202 ? -0.153 -9.402 -4.094 1.00 95.69 202 ALA A CA 1
ATOM 1666 C C . ALA A 1 202 ? -1.060 -8.318 -4.707 1.00 95.69 202 ALA A C 1
ATOM 1668 O O . ALA A 1 202 ? -1.865 -8.615 -5.591 1.00 95.69 202 ALA A O 1
ATOM 1669 N N . LEU A 1 203 ? -0.906 -7.060 -4.278 1.00 96.50 203 LEU A N 1
ATOM 1670 C CA . LEU A 1 203 ? -1.715 -5.927 -4.733 1.00 96.50 203 LEU A CA 1
ATOM 1671 C C . LEU A 1 203 ? -1.495 -5.603 -6.212 1.00 96.50 203 LEU A C 1
ATOM 1673 O O . LEU A 1 203 ? -2.471 -5.393 -6.930 1.00 96.50 203 LEU A O 1
ATOM 1677 N N . VAL A 1 204 ? -0.246 -5.592 -6.692 1.00 94.81 204 VAL A N 1
ATOM 1678 C CA . VAL A 1 204 ? 0.083 -5.128 -8.055 1.00 94.81 204 VAL A CA 1
ATOM 1679 C C . VAL A 1 204 ? -0.698 -5.872 -9.150 1.00 94.81 204 VAL A C 1
ATOM 1681 O O . VAL A 1 204 ? -1.064 -5.285 -10.166 1.00 94.81 204 VAL A O 1
ATOM 1684 N N . ASN A 1 205 ? -1.031 -7.146 -8.923 1.00 88.25 205 ASN A N 1
ATOM 1685 C CA . ASN A 1 205 ? -1.752 -7.982 -9.887 1.00 88.25 205 ASN A CA 1
ATOM 1686 C C . ASN A 1 205 ? -3.261 -7.700 -9.953 1.00 88.25 205 ASN A C 1
ATOM 1688 O O . ASN A 1 205 ? -3.920 -8.136 -10.894 1.00 88.25 205 ASN A O 1
ATOM 1692 N N . LEU A 1 206 ? -3.810 -6.990 -8.967 1.00 90.31 206 LEU A N 1
ATOM 1693 C CA . LEU A 1 206 ? -5.246 -6.721 -8.829 1.00 90.31 206 LEU A CA 1
ATOM 1694 C C . LEU A 1 206 ? -5.600 -5.246 -9.056 1.00 90.31 206 LEU A C 1
ATOM 1696 O O . LEU A 1 206 ? -6.777 -4.894 -9.096 1.00 90.31 206 LEU A O 1
ATOM 1700 N N . LEU A 1 207 ? -4.591 -4.389 -9.206 1.00 89.81 207 LEU A N 1
ATOM 1701 C CA . LEU A 1 207 ? -4.751 -2.958 -9.435 1.00 89.81 207 LEU A CA 1
ATOM 1702 C C . LEU A 1 207 ? -4.742 -2.613 -10.927 1.00 89.81 207 LEU A C 1
ATOM 1704 O O . LEU A 1 207 ? -4.144 -3.321 -11.751 1.00 89.81 207 LEU A O 1
ATOM 1708 N N . SER A 1 208 ? -5.381 -1.494 -11.275 1.00 84.50 208 SER A N 1
ATOM 1709 C CA . SER A 1 208 ? -5.267 -0.909 -12.613 1.00 84.50 208 SER A CA 1
ATOM 1710 C C . SER A 1 208 ? -3.862 -0.352 -12.845 1.00 84.50 208 SER A C 1
ATOM 1712 O O . SER A 1 208 ? -3.128 -0.077 -11.899 1.00 84.50 208 SER A O 1
ATOM 1714 N N . VAL A 1 209 ? -3.473 -0.160 -14.107 1.00 77.12 209 VAL A N 1
ATOM 1715 C CA . VAL A 1 209 ? -2.104 0.255 -14.457 1.00 77.12 209 VAL A CA 1
ATOM 1716 C C . VAL A 1 209 ? -1.677 1.5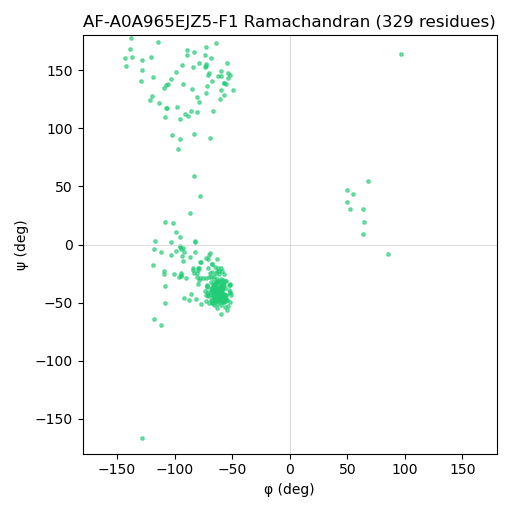46 -13.750 1.00 77.12 209 VAL A C 1
ATOM 1718 O O . VAL A 1 209 ? -0.594 1.586 -13.174 1.00 77.12 209 VAL A O 1
ATOM 1721 N N . ASN A 1 210 ? -2.553 2.553 -13.701 1.00 79.88 210 ASN A N 1
ATOM 1722 C CA . ASN A 1 210 ? -2.263 3.828 -13.035 1.00 79.88 210 ASN A CA 1
ATOM 1723 C C . ASN A 1 210 ? -2.039 3.671 -11.522 1.00 79.88 210 ASN A C 1
ATOM 1725 O O . ASN A 1 210 ? -1.269 4.414 -10.928 1.00 79.88 210 ASN A O 1
ATOM 1729 N N . GLU A 1 211 ? -2.702 2.703 -10.893 1.00 85.06 211 GLU A N 1
ATOM 1730 C CA . GLU A 1 211 ? -2.619 2.469 -9.448 1.00 85.06 211 GLU A CA 1
ATOM 1731 C C . GLU A 1 211 ? -1.403 1.624 -9.064 1.00 85.06 211 GLU A C 1
ATOM 1733 O O . GLU A 1 211 ? -0.908 1.717 -7.942 1.00 85.06 211 GLU A O 1
ATOM 1738 N N . ARG A 1 212 ? -0.892 0.806 -9.993 1.00 88.31 212 ARG A N 1
ATOM 1739 C CA . ARG A 1 212 ? 0.301 -0.020 -9.761 1.00 88.31 212 ARG A CA 1
ATOM 1740 C C . ARG A 1 212 ? 1.530 0.825 -9.469 1.00 88.31 212 ARG A C 1
ATOM 1742 O O . ARG A 1 212 ? 2.361 0.401 -8.675 1.00 88.31 212 ARG A O 1
ATOM 1749 N N . VAL A 1 213 ? 1.610 2.021 -10.048 1.00 88.00 213 VAL A N 1
ATOM 1750 C CA . VAL A 1 213 ? 2.695 2.989 -9.832 1.00 88.00 213 VAL A CA 1
ATOM 1751 C C . VAL A 1 213 ? 2.937 3.267 -8.342 1.00 88.00 213 VAL A C 1
ATOM 1753 O O . VAL A 1 213 ? 4.080 3.417 -7.927 1.00 88.00 213 VAL A O 1
ATOM 1756 N N . GLU A 1 214 ? 1.891 3.261 -7.510 1.00 90.62 214 GLU A N 1
ATOM 1757 C CA . GLU A 1 214 ? 2.035 3.460 -6.062 1.00 90.62 214 GLU A CA 1
ATOM 1758 C C . GLU A 1 214 ? 2.546 2.230 -5.296 1.00 90.62 214 GLU A C 1
ATOM 1760 O O . GLU A 1 214 ? 2.906 2.346 -4.127 1.00 90.62 214 GLU A O 1
ATOM 1765 N N . VAL A 1 215 ? 2.523 1.048 -5.912 1.00 94.94 215 VAL A N 1
ATOM 1766 C CA . VAL A 1 215 ? 2.822 -0.240 -5.266 1.00 94.94 215 VAL A CA 1
ATOM 1767 C C . VAL A 1 215 ? 4.163 -0.808 -5.718 1.00 94.94 215 VAL A C 1
ATOM 1769 O O . VAL A 1 215 ? 4.874 -1.398 -4.906 1.00 94.94 215 VAL A O 1
ATOM 1772 N N . LEU A 1 216 ? 4.530 -0.605 -6.987 1.00 94.75 216 LEU A N 1
ATOM 1773 C CA . LEU A 1 216 ? 5.774 -1.108 -7.580 1.00 94.75 216 LEU A CA 1
ATOM 1774 C C . LEU A 1 216 ? 7.040 -0.756 -6.765 1.00 94.75 216 LEU A C 1
ATOM 1776 O O . LEU A 1 216 ? 7.844 -1.668 -6.553 1.00 94.75 216 LEU A O 1
ATOM 1780 N N . PRO A 1 217 ? 7.204 0.466 -6.205 1.00 93.56 217 PRO A N 1
ATOM 1781 C CA . PRO A 1 217 ? 8.402 0.810 -5.432 1.00 93.56 217 PRO A CA 1
ATOM 1782 C C . PRO A 1 217 ? 8.559 0.009 -4.134 1.00 93.56 217 PRO A C 1
ATOM 1784 O O . PRO A 1 217 ? 9.647 -0.058 -3.567 1.00 93.56 217 PRO A O 1
ATOM 1787 N N . HIS A 1 218 ? 7.473 -0.591 -3.641 1.00 94.75 218 HIS A N 1
ATOM 1788 C CA . HIS A 1 218 ? 7.444 -1.333 -2.382 1.00 94.75 218 HIS A CA 1
ATOM 1789 C C . HIS A 1 218 ? 7.648 -2.841 -2.565 1.00 94.75 218 HIS A C 1
ATOM 1791 O O . HIS A 1 218 ? 7.673 -3.582 -1.583 1.00 94.75 218 HIS A O 1
ATOM 1797 N N . MET A 1 219 ? 7.787 -3.325 -3.800 1.00 95.25 219 MET A N 1
ATOM 1798 C CA . MET A 1 219 ? 8.062 -4.735 -4.071 1.00 95.25 219 MET A CA 1
ATOM 1799 C C . MET A 1 219 ? 9.513 -5.100 -3.730 1.00 95.25 219 MET A C 1
ATOM 1801 O O . MET A 1 219 ? 10.391 -4.248 -3.587 1.00 95.25 219 MET A O 1
ATOM 1805 N N . SER A 1 220 ? 9.796 -6.398 -3.600 1.00 93.25 220 SER A N 1
ATOM 1806 C CA . SER A 1 220 ? 11.185 -6.847 -3.684 1.00 93.25 220 SER A CA 1
ATOM 1807 C C . SER A 1 220 ? 11.666 -6.758 -5.134 1.00 93.25 220 SER A C 1
ATOM 1809 O O . SER A 1 220 ? 10.866 -6.862 -6.063 1.00 93.25 220 SER A O 1
ATOM 1811 N N . LEU A 1 221 ? 12.976 -6.592 -5.333 1.00 91.81 221 LEU A N 1
ATOM 1812 C CA . LEU A 1 221 ? 13.566 -6.570 -6.672 1.00 91.81 221 LEU A CA 1
ATOM 1813 C C . LEU A 1 221 ? 13.213 -7.836 -7.470 1.00 91.81 221 LEU A C 1
ATOM 1815 O O . LEU A 1 221 ? 12.817 -7.745 -8.625 1.00 91.81 221 LEU A O 1
ATOM 1819 N N . ALA A 1 222 ? 13.296 -9.004 -6.828 1.00 92.31 222 ALA A N 1
ATOM 1820 C CA . ALA A 1 222 ? 12.984 -10.281 -7.461 1.00 92.31 222 ALA A CA 1
ATOM 1821 C C . ALA A 1 222 ? 11.507 -10.379 -7.879 1.00 92.31 222 ALA A C 1
ATOM 1823 O O . ALA A 1 222 ? 11.223 -10.734 -9.020 1.00 92.31 222 ALA A O 1
ATOM 1824 N N . ASP A 1 223 ? 10.574 -10.010 -6.991 1.00 94.19 223 ASP A N 1
ATOM 1825 C CA . ASP A 1 223 ? 9.139 -10.044 -7.310 1.00 94.19 223 ASP A CA 1
ATOM 1826 C C . ASP A 1 223 ? 8.787 -9.044 -8.419 1.00 94.19 223 ASP A C 1
ATOM 1828 O O . ASP A 1 223 ? 7.907 -9.300 -9.241 1.00 94.19 223 ASP A O 1
ATOM 1832 N N . TYR A 1 224 ? 9.452 -7.885 -8.430 1.00 95.00 224 TYR A N 1
ATOM 1833 C CA . TYR A 1 224 ? 9.257 -6.860 -9.448 1.00 95.00 224 TYR A CA 1
ATOM 1834 C C . TYR A 1 224 ? 9.718 -7.349 -10.826 1.00 95.00 224 TYR A C 1
ATOM 1836 O O . TYR A 1 224 ? 8.964 -7.239 -11.793 1.00 95.00 224 TYR A O 1
ATOM 1844 N N . GLU A 1 225 ? 10.917 -7.928 -10.920 1.00 92.81 225 GLU A N 1
ATOM 1845 C CA . GLU A 1 225 ? 11.428 -8.475 -12.180 1.00 92.81 225 GLU A CA 1
ATOM 1846 C C . GLU A 1 225 ? 10.561 -9.637 -12.675 1.00 92.81 225 GLU A C 1
ATOM 1848 O O . GLU A 1 225 ? 10.200 -9.658 -13.848 1.00 92.81 225 GLU A O 1
ATOM 1853 N N . GLU A 1 226 ? 10.126 -10.545 -11.792 1.00 93.75 226 GLU A N 1
ATOM 1854 C CA . GLU A 1 226 ? 9.178 -11.605 -12.163 1.00 93.75 226 GLU A CA 1
ATOM 1855 C C . GLU A 1 226 ? 7.857 -11.023 -12.687 1.00 93.75 226 GLU A C 1
ATOM 1857 O O . GLU A 1 226 ? 7.292 -11.512 -13.668 1.00 93.75 226 GLU A O 1
ATOM 1862 N N . TYR A 1 227 ? 7.354 -9.961 -12.056 1.00 93.62 227 TYR A N 1
ATOM 1863 C CA . TYR A 1 227 ? 6.143 -9.283 -12.496 1.00 93.62 227 TYR A CA 1
ATOM 1864 C C . TYR A 1 227 ? 6.307 -8.644 -13.885 1.00 93.62 227 TYR A C 1
ATOM 1866 O O . TYR A 1 227 ? 5.395 -8.770 -14.709 1.00 93.62 227 TYR A O 1
ATOM 1874 N N . VAL A 1 228 ? 7.446 -8.003 -14.171 1.00 93.94 228 VAL A N 1
ATOM 1875 C CA . VAL A 1 228 ? 7.749 -7.460 -15.506 1.00 93.94 228 VAL A CA 1
ATOM 1876 C C . VAL A 1 228 ? 7.857 -8.586 -16.531 1.00 93.94 228 VAL A C 1
ATOM 1878 O O . VAL A 1 228 ? 7.190 -8.516 -17.563 1.00 93.94 228 VAL A O 1
ATOM 1881 N N . ASP A 1 229 ? 8.622 -9.636 -16.222 1.00 92.12 229 ASP A N 1
ATOM 1882 C CA . ASP A 1 229 ? 8.843 -10.799 -17.086 1.00 92.12 229 ASP A CA 1
ATOM 1883 C C . ASP A 1 229 ? 7.512 -11.486 -17.442 1.00 92.12 229 ASP A C 1
ATOM 1885 O O . ASP A 1 229 ? 7.208 -11.711 -18.614 1.00 92.12 229 ASP A O 1
ATOM 1889 N N . ARG A 1 230 ? 6.667 -11.775 -16.443 1.00 92.88 230 ARG A N 1
ATOM 1890 C CA . ARG A 1 230 ? 5.393 -12.490 -16.630 1.00 92.88 230 ARG A CA 1
ATOM 1891 C C . ARG A 1 230 ? 4.393 -11.727 -17.496 1.00 92.88 230 ARG A C 1
ATOM 1893 O O . ARG A 1 230 ? 3.586 -12.351 -18.182 1.00 92.88 230 ARG A O 1
ATOM 1900 N N . ASN A 1 231 ? 4.404 -10.400 -17.422 1.00 90.38 231 ASN A N 1
ATOM 1901 C CA . ASN A 1 231 ? 3.452 -9.550 -18.136 1.00 90.38 231 ASN A CA 1
ATOM 1902 C C . ASN A 1 231 ? 4.050 -8.887 -19.386 1.00 90.38 231 ASN A C 1
ATOM 1904 O O . ASN A 1 231 ? 3.348 -8.130 -20.053 1.00 90.38 231 ASN A O 1
ATOM 1908 N N . ASN A 1 232 ? 5.316 -9.171 -19.704 1.00 89.75 232 ASN A N 1
ATOM 1909 C CA . ASN A 1 232 ? 6.050 -8.576 -20.816 1.00 89.75 232 ASN A CA 1
ATOM 1910 C C . ASN A 1 232 ? 6.078 -7.032 -20.784 1.00 89.75 232 ASN A C 1
ATOM 1912 O O . ASN A 1 232 ? 5.886 -6.386 -21.808 1.00 89.75 232 ASN A O 1
ATOM 1916 N N . PHE A 1 233 ? 6.308 -6.426 -19.611 1.00 90.88 233 PHE A N 1
ATOM 1917 C CA . PHE A 1 233 ? 6.323 -4.959 -19.438 1.00 90.88 233 PHE A CA 1
ATOM 1918 C C . PHE A 1 233 ? 7.683 -4.301 -19.729 1.00 90.88 233 PHE A C 1
ATOM 1920 O O . PHE A 1 233 ? 8.001 -3.249 -19.175 1.00 90.88 233 PHE A O 1
ATOM 1927 N N . TYR A 1 234 ? 8.505 -4.903 -20.587 1.00 88.31 234 TYR A N 1
ATOM 1928 C CA . TYR A 1 234 ? 9.840 -4.385 -20.908 1.00 88.31 234 TYR A CA 1
ATOM 1929 C C . TYR A 1 234 ? 9.835 -3.090 -21.726 1.00 88.31 234 TYR A C 1
ATOM 1931 O O . TYR A 1 234 ? 10.886 -2.482 -21.900 1.00 88.31 234 TYR A O 1
ATOM 1939 N N . ASP A 1 235 ? 8.678 -2.661 -22.214 1.00 81.38 235 ASP A N 1
ATOM 1940 C CA . ASP A 1 235 ? 8.470 -1.438 -22.986 1.00 81.38 235 ASP A CA 1
ATOM 1941 C C . ASP A 1 235 ? 7.543 -0.434 -22.285 1.00 81.38 235 ASP A C 1
ATOM 1943 O O . ASP A 1 235 ? 7.235 0.628 -22.829 1.00 81.38 235 ASP A O 1
ATOM 1947 N N . TYR A 1 236 ? 7.110 -0.756 -21.065 1.00 87.38 236 TYR A N 1
ATOM 1948 C CA . TYR A 1 236 ? 6.158 0.047 -20.316 1.00 87.38 236 TYR A CA 1
ATOM 1949 C C . TYR A 1 236 ? 6.906 0.990 -19.369 1.00 87.38 236 TYR A C 1
ATOM 1951 O O . TYR A 1 236 ? 7.219 0.646 -18.227 1.00 87.38 236 TYR A O 1
ATOM 1959 N N . ASP A 1 237 ? 7.205 2.197 -19.849 1.00 86.94 237 ASP A N 1
ATOM 1960 C CA . ASP A 1 237 ? 7.993 3.213 -19.141 1.00 86.94 237 ASP A CA 1
ATOM 1961 C C . ASP A 1 237 ? 7.480 3.501 -17.720 1.00 86.94 237 ASP A C 1
ATOM 1963 O O . ASP A 1 237 ? 8.278 3.558 -16.789 1.00 86.94 237 ASP A O 1
ATOM 1967 N N . GLN A 1 238 ? 6.161 3.577 -17.519 1.00 86.81 238 GLN A N 1
ATOM 1968 C CA . GLN A 1 238 ? 5.558 3.766 -16.191 1.00 86.81 238 GLN A CA 1
ATOM 1969 C C . GLN A 1 238 ? 5.742 2.574 -15.240 1.00 86.81 238 GLN A C 1
ATOM 1971 O O . GLN A 1 238 ? 5.658 2.741 -14.031 1.00 86.81 238 GLN A O 1
ATOM 1976 N N . VAL A 1 239 ? 5.955 1.356 -15.737 1.00 90.44 239 VAL A N 1
ATOM 1977 C CA . VAL A 1 239 ? 6.291 0.223 -14.861 1.00 90.44 239 VAL A CA 1
ATOM 1978 C C . VAL A 1 239 ? 7.780 0.283 -14.542 1.00 90.44 239 VAL A C 1
ATOM 1980 O O . VAL A 1 239 ? 8.161 0.233 -13.376 1.00 90.44 239 VAL A O 1
ATOM 1983 N N . LEU A 1 240 ? 8.601 0.486 -15.574 1.00 91.69 240 LEU A N 1
ATOM 1984 C CA . LEU A 1 240 ? 10.060 0.487 -15.487 1.00 91.69 240 LEU A CA 1
ATOM 1985 C C . LEU A 1 240 ? 10.638 1.630 -14.647 1.00 91.69 240 LEU A C 1
ATOM 1987 O O . LEU A 1 240 ? 11.632 1.431 -13.952 1.00 91.69 240 LEU A O 1
ATOM 1991 N N . GLN A 1 241 ? 10.011 2.806 -14.683 1.00 90.06 241 GLN A N 1
ATOM 1992 C CA . GLN A 1 241 ? 10.417 3.977 -13.906 1.00 90.06 241 GLN A CA 1
ATOM 1993 C C . GLN A 1 241 ? 10.109 3.838 -12.410 1.00 90.06 241 GLN A C 1
ATOM 1995 O O . GLN A 1 241 ? 10.799 4.433 -11.589 1.00 90.06 241 GLN A O 1
ATOM 2000 N N . TYR A 1 242 ? 9.074 3.079 -12.049 1.00 90.38 242 TYR A N 1
ATOM 2001 C CA . TYR A 1 242 ? 8.563 3.013 -10.677 1.00 90.38 242 TYR A CA 1
ATOM 2002 C C . TYR A 1 242 ? 8.877 1.683 -9.984 1.00 90.38 242 TYR A C 1
ATOM 2004 O O . TYR A 1 242 ? 8.239 1.332 -8.996 1.00 90.38 242 TYR A O 1
ATOM 2012 N N . GLY A 1 243 ? 9.860 0.930 -10.484 1.00 90.44 243 GLY A N 1
ATOM 2013 C CA . GLY A 1 243 ? 10.375 -0.246 -9.787 1.00 90.44 243 GLY A CA 1
ATOM 2014 C C . GLY A 1 243 ? 11.038 0.095 -8.441 1.00 90.44 243 GLY A C 1
ATOM 2015 O O . GLY A 1 243 ? 11.239 1.266 -8.118 1.00 90.44 243 GLY A O 1
ATOM 2016 N N . PRO A 1 244 ? 11.426 -0.918 -7.649 1.00 91.06 244 PRO A N 1
ATOM 2017 C CA . PRO A 1 244 ? 12.028 -0.750 -6.325 1.00 91.06 244 PRO A CA 1
ATOM 2018 C C . PRO A 1 244 ? 13.520 -0.363 -6.405 1.00 91.06 244 PRO A C 1
ATOM 2020 O O . PRO A 1 244 ? 14.348 -0.900 -5.670 1.00 91.06 244 PRO A O 1
ATOM 2023 N N . TYR A 1 245 ? 13.871 0.533 -7.330 1.00 86.06 245 TYR A N 1
ATOM 2024 C CA . TYR A 1 245 ? 15.225 1.034 -7.554 1.00 86.06 245 TYR A CA 1
ATOM 2025 C C . TYR A 1 245 ? 15.346 2.460 -7.009 1.00 86.06 245 TYR A C 1
ATOM 2027 O O . TYR A 1 245 ? 14.446 3.281 -7.191 1.00 86.06 245 TYR A O 1
ATOM 2035 N N . THR A 1 246 ? 16.461 2.775 -6.352 1.00 75.31 246 THR A N 1
ATOM 2036 C CA . THR A 1 246 ? 16.805 4.152 -5.961 1.00 75.31 246 THR A CA 1
ATOM 2037 C C . THR A 1 246 ? 17.598 4.852 -7.068 1.00 75.31 246 THR A C 1
ATOM 2039 O O . THR A 1 246 ? 18.103 4.198 -7.976 1.00 75.31 246 THR A O 1
ATOM 2042 N N . GLU A 1 247 ? 17.769 6.176 -6.986 1.00 65.38 247 GLU A N 1
ATOM 2043 C CA . GLU A 1 247 ? 18.595 6.936 -7.950 1.00 65.38 247 GLU A CA 1
ATOM 2044 C C . GLU A 1 247 ? 20.060 6.453 -8.004 1.00 65.38 247 GLU A C 1
ATOM 2046 O O . GLU A 1 247 ? 20.752 6.637 -9.004 1.00 65.38 247 GLU A O 1
ATOM 2051 N N . GLU A 1 248 ? 20.532 5.806 -6.935 1.00 71.06 248 GLU A N 1
ATOM 2052 C CA . GLU A 1 248 ? 21.882 5.243 -6.821 1.00 71.06 248 GLU A CA 1
ATOM 2053 C C . GLU A 1 248 ? 21.953 3.761 -7.227 1.00 71.06 248 GLU A C 1
ATOM 2055 O O . GLU A 1 248 ? 23.044 3.200 -7.350 1.00 71.06 248 GLU A O 1
ATOM 2060 N N . GLN A 1 249 ? 20.805 3.107 -7.431 1.00 81.31 249 GLN A N 1
ATOM 2061 C CA . GLN A 1 249 ? 20.717 1.693 -7.775 1.00 81.31 249 GLN A CA 1
ATOM 2062 C C . GLN A 1 249 ? 20.306 1.511 -9.231 1.00 81.31 249 GLN A C 1
ATOM 2064 O O . GLN A 1 249 ? 19.202 1.843 -9.654 1.00 81.31 249 GLN A O 1
ATOM 2069 N N . TYR A 1 250 ? 21.204 0.900 -9.994 1.00 88.44 250 TYR A N 1
ATOM 2070 C CA . TYR 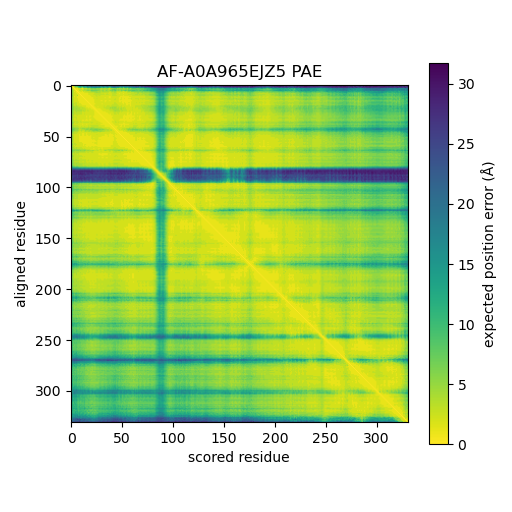A 1 250 ? 20.908 0.485 -11.355 1.00 88.44 250 TYR A CA 1
ATOM 2071 C C . TYR A 1 250 ? 20.105 -0.814 -11.370 1.00 88.44 250 TYR A C 1
ATOM 2073 O O . TYR A 1 250 ? 20.209 -1.652 -10.470 1.00 88.44 250 TYR A O 1
ATOM 2081 N N . TRP A 1 251 ? 19.369 -1.022 -12.456 1.00 92.50 251 TRP A N 1
ATOM 2082 C CA . TRP A 1 251 ? 18.869 -2.333 -12.832 1.00 92.50 251 TRP A CA 1
ATOM 2083 C C . TRP A 1 251 ? 20.016 -3.350 -12.861 1.00 92.50 251 TRP A C 1
ATOM 2085 O O . TRP A 1 251 ? 21.127 -3.013 -13.287 1.00 92.50 251 TRP A O 1
ATOM 2095 N N . PRO A 1 252 ? 19.776 -4.618 -12.493 1.00 92.19 252 PRO A N 1
ATOM 2096 C CA . PRO A 1 252 ? 20.727 -5.683 -12.758 1.00 92.19 252 PRO A CA 1
ATOM 2097 C C . PRO A 1 252 ? 21.107 -5.736 -14.238 1.00 92.19 252 PRO A C 1
ATOM 2099 O O . PRO A 1 252 ? 20.297 -5.448 -15.125 1.00 92.19 252 PRO A O 1
ATOM 2102 N N . LEU A 1 253 ? 22.350 -6.131 -14.525 1.00 93.25 253 LEU A N 1
ATOM 2103 C CA . LEU A 1 253 ? 22.863 -6.184 -15.896 1.00 93.25 253 LEU A CA 1
ATOM 2104 C C . LEU A 1 253 ? 21.988 -7.059 -16.803 1.00 93.25 253 LEU A C 1
ATOM 2106 O O . LEU A 1 253 ? 21.626 -6.639 -17.898 1.00 93.25 253 LEU A O 1
ATOM 2110 N N . ALA A 1 254 ? 21.599 -8.247 -16.332 1.00 93.88 254 ALA A N 1
ATOM 2111 C CA . ALA A 1 254 ? 20.752 -9.158 -17.098 1.00 93.88 254 ALA A CA 1
ATOM 2112 C C . ALA A 1 254 ? 19.388 -8.533 -17.440 1.00 93.88 254 ALA A C 1
ATOM 2114 O O . ALA A 1 254 ? 18.935 -8.639 -18.578 1.00 93.88 254 ALA A O 1
ATOM 2115 N N . PHE A 1 255 ? 18.769 -7.835 -16.484 1.00 94.00 255 PHE A N 1
ATOM 2116 C CA . PHE A 1 255 ? 17.507 -7.130 -16.697 1.00 94.00 255 PHE A CA 1
ATOM 2117 C C . PHE A 1 255 ? 17.671 -5.962 -17.681 1.00 94.00 255 PHE A C 1
ATOM 2119 O O . PHE A 1 255 ? 16.904 -5.834 -18.630 1.00 94.00 255 PHE A O 1
ATOM 2126 N N . SER A 1 256 ? 18.743 -5.177 -17.536 1.00 95.12 256 SER A N 1
ATOM 2127 C CA . SER A 1 256 ? 19.074 -4.070 -18.448 1.00 95.12 256 SER A CA 1
ATOM 2128 C C . SER A 1 256 ? 19.235 -4.538 -19.895 1.00 95.12 256 SER A C 1
ATOM 2130 O O . SER A 1 256 ? 18.720 -3.908 -20.814 1.00 95.12 256 SER A O 1
ATOM 2132 N N . ILE A 1 257 ? 19.920 -5.667 -20.100 1.00 95.88 257 ILE A N 1
ATOM 2133 C CA . ILE A 1 257 ? 20.105 -6.279 -21.421 1.00 95.88 257 ILE A CA 1
ATOM 2134 C C . ILE A 1 257 ? 18.758 -6.689 -22.024 1.00 95.88 257 ILE A C 1
ATOM 2136 O O . ILE A 1 257 ? 18.525 -6.427 -23.203 1.00 95.88 257 ILE A O 1
ATOM 2140 N N . LYS A 1 258 ? 17.863 -7.306 -21.238 1.00 94.75 258 LYS A N 1
ATOM 2141 C CA . LYS A 1 258 ? 16.511 -7.657 -21.702 1.00 94.75 258 LYS A CA 1
ATOM 2142 C C . LYS A 1 258 ? 15.739 -6.411 -22.145 1.00 94.75 258 LYS A C 1
ATOM 2144 O O . LYS A 1 258 ? 15.300 -6.364 -23.287 1.00 94.75 258 LYS A O 1
ATOM 2149 N N . VAL A 1 259 ? 15.665 -5.380 -21.296 1.00 95.06 259 VAL A N 1
ATOM 2150 C CA . VAL A 1 259 ? 14.950 -4.126 -21.605 1.00 95.06 259 VAL A CA 1
ATOM 2151 C C . VAL A 1 259 ? 15.490 -3.463 -22.877 1.00 95.06 259 VAL A C 1
ATOM 2153 O O . VAL A 1 259 ? 14.711 -3.040 -23.724 1.00 95.06 259 VAL A O 1
ATOM 2156 N N . ILE A 1 260 ? 16.815 -3.400 -23.058 1.00 95.62 260 ILE A N 1
ATOM 2157 C CA . ILE A 1 260 ? 17.434 -2.806 -24.257 1.00 95.62 260 ILE A CA 1
ATOM 2158 C C . ILE A 1 260 ? 17.078 -3.589 -25.531 1.00 95.62 260 ILE A C 1
ATOM 2160 O O . ILE A 1 260 ? 16.786 -2.975 -26.557 1.00 95.62 260 ILE A O 1
ATOM 2164 N N . ASN A 1 261 ? 17.095 -4.924 -25.481 1.00 94.00 261 ASN A N 1
ATOM 2165 C CA . ASN A 1 261 ? 16.728 -5.752 -26.633 1.00 94.00 261 ASN A CA 1
ATOM 2166 C C . ASN A 1 261 ? 15.239 -5.606 -26.985 1.00 94.00 261 ASN A C 1
ATOM 2168 O O . ASN A 1 261 ? 14.907 -5.430 -28.153 1.00 94.00 261 ASN A O 1
ATOM 2172 N N . GLU A 1 262 ? 14.351 -5.608 -25.990 1.00 91.38 262 GLU A N 1
ATOM 2173 C CA . GLU A 1 262 ? 12.911 -5.411 -26.210 1.00 91.38 262 GLU A CA 1
ATOM 2174 C C . GLU A 1 262 ? 12.604 -4.001 -26.732 1.00 91.38 262 GLU A C 1
ATOM 2176 O O . GLU A 1 262 ? 11.790 -3.828 -27.638 1.00 91.38 262 GLU A O 1
ATOM 2181 N N . ALA A 1 263 ? 13.325 -2.981 -26.252 1.00 91.38 263 ALA A N 1
ATOM 2182 C CA . ALA A 1 263 ? 13.231 -1.624 -26.783 1.00 91.38 263 ALA A CA 1
ATOM 2183 C C . ALA A 1 263 ? 13.599 -1.550 -28.275 1.00 91.38 263 ALA A C 1
ATOM 2185 O O . ALA A 1 263 ? 12.996 -0.770 -29.018 1.00 91.38 263 ALA A O 1
ATOM 2186 N N . LEU A 1 264 ? 14.572 -2.353 -28.724 1.00 92.50 264 LEU A N 1
ATOM 2187 C CA . LEU A 1 264 ? 14.926 -2.448 -30.138 1.00 92.50 264 LEU A CA 1
ATOM 2188 C C . LEU A 1 264 ? 13.784 -3.069 -30.941 1.00 92.50 264 LEU A C 1
ATOM 2190 O O . LEU A 1 264 ? 13.389 -2.491 -31.951 1.00 92.50 264 LEU A O 1
ATOM 2194 N N . GLU A 1 265 ? 13.253 -4.211 -30.504 1.00 89.06 265 GLU A N 1
ATOM 2195 C CA . GLU A 1 265 ? 12.137 -4.882 -31.184 1.00 89.06 265 GLU A CA 1
ATOM 2196 C C . GLU A 1 265 ? 10.914 -3.958 -31.279 1.00 89.06 265 GLU A C 1
ATOM 2198 O O . GLU A 1 265 ? 10.342 -3.781 -32.356 1.00 89.06 265 GLU A O 1
ATOM 2203 N N . GLN A 1 266 ? 10.586 -3.241 -30.202 1.00 82.44 266 GLN A N 1
ATOM 2204 C CA . GLN A 1 266 ? 9.521 -2.239 -30.216 1.00 82.44 266 GLN A CA 1
ATOM 2205 C C . GLN A 1 266 ? 9.796 -1.099 -31.185 1.00 82.44 266 GLN A C 1
ATOM 2207 O O . GLN A 1 266 ? 8.893 -0.698 -31.908 1.00 82.44 266 GLN A O 1
ATOM 2212 N N . ALA A 1 267 ? 11.027 -0.599 -31.274 1.00 86.50 267 ALA A N 1
ATOM 2213 C CA . ALA A 1 267 ? 11.370 0.434 -32.249 1.00 86.50 267 ALA A CA 1
ATOM 2214 C C . ALA A 1 267 ? 11.183 -0.014 -33.706 1.00 86.50 267 ALA A C 1
ATOM 2216 O O . ALA A 1 267 ? 11.045 0.834 -34.591 1.00 86.50 267 ALA A O 1
ATOM 2217 N N . MET A 1 268 ? 11.193 -1.326 -33.972 1.00 86.88 268 MET A N 1
ATOM 2218 C CA . MET A 1 268 ? 10.963 -1.871 -35.311 1.00 86.88 268 MET A CA 1
ATOM 2219 C C . MET A 1 268 ? 9.482 -1.952 -35.678 1.00 86.88 268 MET A C 1
ATOM 2221 O O . MET A 1 268 ? 9.150 -1.874 -36.861 1.00 86.88 268 MET A O 1
ATOM 2225 N N . HIS A 1 269 ? 8.605 -2.102 -34.686 1.00 83.06 269 HIS A N 1
ATOM 2226 C CA . HIS A 1 269 ? 7.172 -2.324 -34.890 1.00 83.06 269 HIS A CA 1
ATOM 2227 C C . HIS A 1 269 ? 6.298 -1.127 -34.495 1.00 83.06 269 HIS A C 1
ATOM 2229 O O . HIS A 1 269 ? 5.213 -0.956 -35.045 1.00 83.06 269 HIS A O 1
ATOM 2235 N N . ASN A 1 270 ? 6.788 -0.290 -33.587 1.00 76.69 270 ASN A N 1
ATOM 2236 C CA . ASN A 1 270 ? 6.101 0.821 -32.943 1.00 76.69 270 ASN A CA 1
ATOM 2237 C C . ASN A 1 270 ? 7.021 2.056 -32.842 1.00 76.69 270 ASN A C 1
ATOM 2239 O O . ASN A 1 270 ? 8.191 2.043 -33.227 1.00 76.69 270 ASN A O 1
ATOM 2243 N N . ASN A 1 271 ? 6.474 3.152 -32.308 1.00 76.12 271 ASN A N 1
ATOM 2244 C CA . ASN A 1 271 ? 7.214 4.381 -32.023 1.00 76.12 271 ASN A CA 1
ATOM 2245 C C . ASN A 1 271 ? 7.513 4.469 -30.515 1.00 76.12 271 ASN A C 1
ATOM 2247 O O . ASN A 1 271 ? 6.658 4.956 -29.770 1.00 76.12 271 ASN A O 1
ATOM 2251 N N . PRO A 1 272 ? 8.688 4.015 -30.039 1.00 79.12 272 PRO A N 1
ATOM 2252 C CA . PRO A 1 272 ? 9.088 4.213 -28.653 1.00 79.12 272 PRO A CA 1
ATOM 2253 C C . PRO A 1 272 ? 9.145 5.704 -28.329 1.00 79.12 272 PRO A C 1
ATOM 2255 O O . PRO A 1 272 ? 9.523 6.533 -29.160 1.00 79.12 272 PRO A O 1
ATOM 2258 N N . THR A 1 273 ? 8.779 6.057 -27.102 1.00 82.56 273 THR A N 1
ATOM 2259 C CA . THR A 1 273 ? 8.806 7.448 -26.656 1.00 82.56 273 THR A CA 1
ATOM 2260 C C . THR A 1 273 ? 10.208 7.830 -26.183 1.00 82.56 273 THR A C 1
ATOM 2262 O O . THR A 1 273 ? 10.966 7.011 -25.664 1.00 82.56 273 THR A O 1
ATOM 2265 N N . ALA A 1 274 ? 10.550 9.116 -26.277 1.00 85.12 274 ALA A N 1
ATOM 2266 C CA . ALA A 1 274 ? 11.772 9.633 -25.656 1.00 85.12 274 ALA A CA 1
ATOM 2267 C C . ALA A 1 274 ? 11.766 9.491 -24.118 1.00 85.12 274 ALA A C 1
ATOM 2269 O O . ALA A 1 274 ? 12.824 9.554 -23.495 1.00 85.12 274 ALA A O 1
ATOM 2270 N N . VAL A 1 275 ? 10.590 9.325 -23.494 1.00 88.94 275 VAL A N 1
ATOM 2271 C CA . VAL A 1 275 ? 10.475 9.052 -22.052 1.00 88.94 275 VAL A CA 1
ATOM 2272 C C . VAL A 1 275 ? 11.106 7.703 -21.739 1.00 88.94 275 VAL A C 1
ATOM 2274 O O . VAL A 1 275 ? 11.941 7.623 -20.843 1.00 88.94 275 VAL A O 1
ATOM 2277 N N . PHE A 1 276 ? 10.818 6.681 -22.543 1.00 90.19 276 PHE A N 1
ATOM 2278 C CA . PHE A 1 276 ? 11.397 5.359 -22.348 1.00 90.19 276 PHE A CA 1
ATOM 2279 C C . PHE A 1 276 ? 12.932 5.362 -22.466 1.00 90.19 276 PHE A C 1
ATOM 2281 O O . PHE A 1 276 ? 13.624 4.800 -21.616 1.00 90.19 276 PHE A O 1
ATOM 2288 N N . GLY A 1 277 ? 13.492 6.101 -23.432 1.00 91.94 277 GLY A N 1
ATOM 2289 C CA . GLY A 1 277 ? 14.944 6.291 -23.526 1.00 91.94 277 GLY A CA 1
ATOM 2290 C C . GLY A 1 277 ? 15.555 6.941 -22.284 1.00 91.94 277 GLY A C 1
ATOM 2291 O O . GLY A 1 277 ? 16.639 6.546 -21.862 1.00 91.94 277 GLY A O 1
ATOM 2292 N N . LYS A 1 278 ? 14.854 7.894 -21.651 1.00 92.62 278 LYS A N 1
ATOM 2293 C CA . LYS A 1 278 ? 15.294 8.505 -20.384 1.00 92.62 278 LYS A CA 1
ATOM 2294 C C . LYS A 1 278 ? 15.252 7.516 -19.222 1.00 92.62 278 LYS A C 1
ATOM 2296 O O . LYS A 1 278 ? 16.145 7.559 -18.384 1.00 92.62 278 LYS A O 1
ATOM 2301 N N . VAL A 1 279 ? 14.265 6.620 -19.182 1.00 92.88 279 VAL A N 1
ATOM 2302 C CA . VAL A 1 279 ? 14.192 5.555 -18.169 1.00 92.88 279 VAL A CA 1
ATOM 2303 C C . VAL A 1 279 ? 15.403 4.625 -18.296 1.00 92.88 279 VAL A C 1
ATOM 2305 O O . VAL A 1 279 ? 16.098 4.397 -17.309 1.00 92.88 279 VAL A O 1
ATOM 2308 N N . ILE A 1 280 ? 15.746 4.184 -19.513 1.00 93.81 280 ILE A N 1
ATOM 2309 C CA . ILE A 1 280 ? 16.968 3.396 -19.762 1.00 93.81 280 ILE A CA 1
ATOM 2310 C C . ILE A 1 280 ? 18.218 4.199 -19.368 1.00 93.81 280 ILE A C 1
ATOM 2312 O O . ILE A 1 280 ? 19.090 3.687 -18.667 1.00 93.81 280 ILE A O 1
ATOM 2316 N N . ALA A 1 281 ? 18.300 5.473 -19.765 1.00 93.12 281 ALA A N 1
ATOM 2317 C CA . ALA A 1 281 ? 19.415 6.357 -19.425 1.00 93.12 281 ALA A CA 1
ATOM 2318 C C . ALA A 1 281 ? 19.617 6.513 -17.910 1.00 93.12 281 ALA A C 1
ATOM 2320 O O . ALA A 1 281 ? 20.749 6.670 -17.460 1.00 93.12 281 ALA A O 1
ATOM 2321 N N . HIS A 1 282 ? 18.530 6.494 -17.137 1.00 91.50 282 HIS A N 1
ATOM 2322 C CA . HIS A 1 282 ? 18.561 6.692 -15.695 1.00 91.50 282 HIS A CA 1
ATOM 2323 C C . HIS A 1 282 ? 18.829 5.388 -14.939 1.00 91.50 282 HIS A C 1
ATOM 2325 O O . HIS A 1 282 ? 19.667 5.377 -14.045 1.00 91.50 282 HIS A O 1
ATOM 2331 N N . TYR A 1 283 ? 18.216 4.268 -15.323 1.00 92.69 283 TYR A N 1
ATOM 2332 C CA . TYR A 1 283 ? 18.260 3.052 -14.504 1.00 92.69 283 TYR A CA 1
ATOM 2333 C C . TYR A 1 283 ? 19.112 1.912 -15.066 1.00 92.69 283 TYR A C 1
ATOM 2335 O O . TYR A 1 283 ? 19.562 1.078 -14.287 1.00 92.69 283 TYR A O 1
ATOM 2343 N N . ALA A 1 284 ? 19.379 1.844 -16.374 1.00 94.38 284 ALA A N 1
ATOM 2344 C CA . ALA A 1 284 ? 20.103 0.699 -16.930 1.00 94.38 284 ALA A CA 1
ATOM 2345 C C . ALA A 1 284 ? 21.527 0.574 -16.363 1.00 94.38 284 ALA A C 1
ATOM 2347 O O . ALA A 1 284 ? 22.207 1.577 -16.121 1.00 94.38 284 ALA A O 1
ATOM 2348 N N . HIS A 1 285 ? 21.980 -0.668 -16.183 1.00 93.75 285 HIS A N 1
ATOM 2349 C CA . HIS A 1 285 ? 23.308 -0.986 -15.676 1.00 93.75 285 HIS A CA 1
ATOM 2350 C C . HIS A 1 285 ? 24.401 -0.412 -16.592 1.00 93.75 285 HIS A C 1
ATOM 2352 O O . HIS A 1 285 ? 24.363 -0.656 -17.795 1.00 93.75 285 HIS A O 1
ATOM 2358 N N . PRO A 1 286 ? 25.441 0.261 -16.073 1.00 93.25 286 PRO A N 1
ATOM 2359 C CA . PRO A 1 286 ? 26.481 0.860 -16.914 1.00 93.25 286 PRO A CA 1
ATOM 2360 C C . PRO A 1 286 ? 27.193 -0.135 -17.842 1.00 93.25 286 PRO A C 1
ATOM 2362 O O . PRO A 1 286 ? 27.501 0.192 -18.986 1.00 93.25 286 PRO A O 1
ATOM 2365 N N . ASP A 1 287 ? 27.391 -1.374 -17.382 1.00 93.50 287 ASP A N 1
ATOM 2366 C CA . ASP A 1 287 ? 28.016 -2.440 -18.181 1.00 93.50 287 ASP A CA 1
ATOM 2367 C C . ASP A 1 287 ? 27.139 -2.925 -19.359 1.00 93.50 287 ASP A C 1
ATOM 2369 O O . ASP A 1 287 ? 27.620 -3.680 -20.198 1.00 93.50 287 ASP A O 1
ATOM 2373 N N . SER A 1 288 ? 25.880 -2.477 -19.480 1.00 95.94 288 SER A N 1
ATOM 2374 C CA . SER A 1 288 ? 25.022 -2.783 -20.637 1.00 95.94 288 SER A CA 1
ATOM 2375 C C . SER A 1 288 ? 25.267 -1.863 -21.841 1.00 95.94 288 SER A C 1
ATOM 2377 O O . SER A 1 288 ? 24.562 -1.968 -22.848 1.00 95.94 288 SER A O 1
ATOM 2379 N N . ILE A 1 289 ? 26.245 -0.948 -21.769 1.00 95.88 289 ILE A N 1
ATOM 2380 C CA . ILE A 1 289 ? 26.583 -0.030 -22.868 1.00 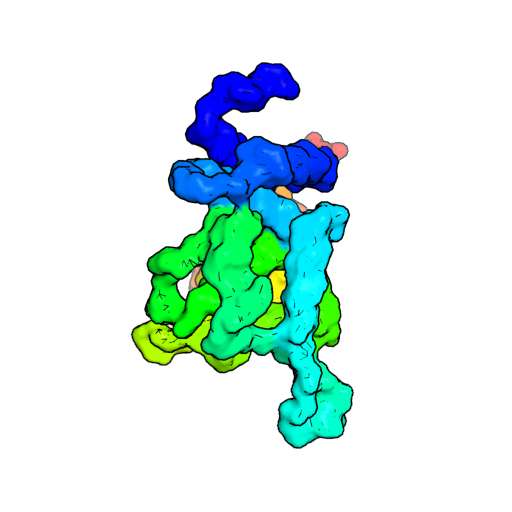95.88 289 ILE A CA 1
ATOM 2381 C C . ILE A 1 289 ? 26.964 -0.778 -24.154 1.00 95.88 289 ILE A C 1
ATOM 2383 O O . ILE A 1 289 ? 26.563 -0.368 -25.241 1.00 95.88 289 ILE A O 1
ATOM 2387 N N . SER A 1 290 ? 27.673 -1.908 -24.054 1.00 95.56 290 SER A N 1
ATOM 2388 C CA . SER A 1 290 ? 28.023 -2.738 -25.215 1.00 95.56 290 SER A CA 1
ATOM 2389 C C . SER A 1 290 ? 26.777 -3.266 -25.926 1.00 95.56 290 SER A C 1
ATOM 2391 O O . SER A 1 290 ? 26.673 -3.146 -27.144 1.00 95.56 290 SER A O 1
ATOM 2393 N N . THR A 1 291 ? 25.787 -3.752 -25.174 1.00 97.44 291 THR A N 1
ATOM 2394 C CA . THR A 1 291 ? 24.499 -4.203 -25.719 1.00 97.44 291 THR A CA 1
ATOM 2395 C C . THR A 1 291 ? 23.753 -3.075 -26.427 1.00 97.44 291 THR A C 1
ATOM 2397 O O . THR A 1 291 ? 23.185 -3.301 -27.495 1.00 97.44 291 THR A O 1
ATOM 2400 N N . LEU A 1 292 ? 23.783 -1.851 -25.886 1.00 96.94 292 LEU A N 1
ATOM 2401 C CA . LEU A 1 292 ? 23.163 -0.692 -26.535 1.00 96.94 292 LEU A CA 1
ATOM 2402 C C . LEU A 1 292 ? 23.794 -0.418 -27.916 1.00 96.94 292 LEU A C 1
ATOM 2404 O O . LEU A 1 292 ? 23.076 -0.206 -28.895 1.00 96.94 292 LEU A O 1
ATOM 2408 N N . TYR A 1 293 ? 25.125 -0.475 -28.010 1.00 97.44 293 TYR A N 1
ATOM 2409 C CA . TYR A 1 293 ? 25.855 -0.334 -29.275 1.00 97.44 293 TYR A CA 1
ATOM 2410 C C . TYR A 1 293 ? 25.579 -1.478 -30.257 1.00 97.44 293 TYR A C 1
ATOM 2412 O O . TYR A 1 293 ? 25.361 -1.231 -31.444 1.00 97.44 293 TYR A O 1
ATOM 2420 N N . GLU A 1 294 ? 25.549 -2.723 -29.780 1.00 97.06 294 GLU A N 1
ATOM 2421 C CA . GLU A 1 294 ? 25.196 -3.883 -30.601 1.00 97.06 294 GLU A CA 1
ATOM 2422 C C . GLU A 1 294 ? 23.791 -3.747 -31.198 1.00 97.06 294 GLU A C 1
ATOM 2424 O O . GLU A 1 294 ? 23.600 -3.998 -32.389 1.00 97.06 294 GLU A O 1
ATOM 2429 N N . CYS A 1 295 ? 22.815 -3.312 -30.395 1.00 96.25 295 CYS A N 1
ATOM 2430 C CA . CYS A 1 295 ? 21.452 -3.057 -30.857 1.00 96.25 295 CYS A CA 1
ATOM 2431 C C . CYS A 1 295 ? 21.410 -1.943 -31.903 1.00 96.25 295 CYS A C 1
ATOM 2433 O O . CYS A 1 295 ? 20.753 -2.098 -32.931 1.00 96.25 295 CYS A O 1
ATOM 2435 N N . ASN A 1 296 ? 22.166 -0.862 -31.695 1.00 96.56 296 ASN A N 1
ATOM 2436 C CA . ASN A 1 296 ? 22.250 0.223 -32.664 1.00 96.56 296 ASN A CA 1
ATOM 2437 C C . ASN A 1 296 ? 22.812 -0.234 -34.012 1.00 96.56 296 ASN A C 1
ATOM 2439 O O . ASN A 1 296 ? 22.235 0.083 -35.046 1.00 96.56 296 ASN A O 1
ATOM 2443 N N . ASN A 1 297 ? 23.876 -1.040 -34.006 1.00 95.62 297 ASN A N 1
ATOM 2444 C CA . ASN A 1 297 ? 24.447 -1.604 -35.231 1.00 95.62 297 ASN A CA 1
ATOM 2445 C C . ASN A 1 297 ? 23.446 -2.519 -35.953 1.00 95.62 297 ASN A C 1
ATOM 2447 O O . ASN A 1 297 ? 23.289 -2.421 -37.165 1.00 95.62 297 ASN A O 1
ATOM 2451 N N . LYS A 1 298 ? 22.708 -3.362 -35.215 1.00 94.00 298 LYS A N 1
ATOM 2452 C CA . LYS A 1 298 ? 21.644 -4.215 -35.782 1.00 94.00 298 LYS A CA 1
ATOM 2453 C C . LYS A 1 298 ? 20.477 -3.415 -36.369 1.00 94.00 298 LYS A C 1
ATOM 2455 O O . LYS A 1 298 ? 19.741 -3.945 -37.200 1.00 94.00 298 LYS A O 1
ATOM 2460 N N . ALA A 1 299 ? 20.262 -2.189 -35.902 1.00 93.50 299 ALA A N 1
ATOM 2461 C CA . ALA A 1 299 ? 19.145 -1.354 -36.313 1.00 93.50 299 ALA A CA 1
ATOM 2462 C C . ALA A 1 299 ? 19.410 -0.570 -37.608 1.00 93.50 299 ALA A C 1
ATOM 2464 O O . ALA A 1 299 ? 18.438 -0.188 -38.245 1.00 93.50 299 ALA A O 1
ATOM 2465 N N . GLN A 1 300 ? 20.672 -0.335 -37.998 1.00 92.50 300 GLN A N 1
ATOM 2466 C CA . GLN A 1 300 ? 21.056 0.623 -39.056 1.00 92.50 300 GLN A CA 1
ATOM 2467 C C . GLN A 1 300 ? 20.328 0.427 -40.391 1.00 92.50 300 GLN A C 1
ATOM 2469 O O . GLN A 1 300 ? 19.917 1.406 -41.010 1.00 92.50 300 GLN A O 1
ATOM 2474 N N . ASP A 1 301 ? 20.112 -0.825 -40.797 1.00 89.94 301 ASP A N 1
ATOM 2475 C CA . ASP A 1 301 ? 19.466 -1.161 -42.072 1.00 89.94 301 ASP A CA 1
ATOM 2476 C C . ASP A 1 301 ? 17.954 -1.422 -41.941 1.00 89.94 301 ASP A C 1
ATOM 2478 O O . ASP A 1 301 ? 17.300 -1.866 -42.887 1.00 89.94 301 ASP A O 1
ATOM 2482 N N . LYS A 1 302 ? 17.374 -1.185 -40.758 1.00 90.06 302 LYS A N 1
ATOM 2483 C CA . LYS A 1 302 ? 15.962 -1.454 -40.474 1.00 90.06 302 LYS A CA 1
ATOM 2484 C C . LYS A 1 302 ? 15.117 -0.185 -40.596 1.00 90.06 302 LYS A C 1
ATOM 2486 O O . LYS A 1 302 ? 15.539 0.917 -40.253 1.00 90.06 302 LYS A O 1
ATOM 2491 N N . THR A 1 303 ? 13.860 -0.345 -41.005 1.00 85.00 303 THR A N 1
ATOM 2492 C CA . THR A 1 303 ? 12.889 0.756 -41.161 1.00 85.00 303 THR A CA 1
ATOM 2493 C C . THR A 1 303 ? 12.660 1.559 -39.876 1.00 85.00 303 THR A C 1
ATOM 2495 O O . THR A 1 303 ? 12.404 2.758 -39.944 1.00 85.00 303 THR A O 1
ATOM 2498 N N . GLY A 1 304 ? 12.791 0.923 -38.707 1.00 87.94 304 GLY A N 1
ATOM 2499 C CA . GLY A 1 304 ? 12.647 1.552 -37.391 1.00 87.94 304 GLY A CA 1
ATOM 2500 C C . GLY A 1 304 ? 13.890 2.283 -36.870 1.00 87.94 304 GLY A C 1
ATOM 2501 O O . GLY A 1 304 ? 13.861 2.799 -35.752 1.00 87.94 304 GLY A O 1
ATOM 2502 N N . TYR A 1 305 ? 14.986 2.345 -37.640 1.00 93.06 305 TYR A N 1
ATOM 2503 C CA . TYR A 1 305 ? 16.263 2.896 -37.171 1.00 93.06 305 TYR A CA 1
ATOM 2504 C C . TYR A 1 305 ? 16.143 4.313 -36.611 1.00 93.06 305 TYR A C 1
ATOM 2506 O O . TYR A 1 305 ? 16.638 4.589 -35.524 1.00 93.06 305 TYR A O 1
ATOM 2514 N N . ASN A 1 306 ? 15.460 5.211 -37.326 1.00 90.56 306 ASN A N 1
ATOM 2515 C CA . ASN A 1 306 ? 15.333 6.606 -36.900 1.00 90.56 306 ASN A CA 1
ATOM 2516 C C . ASN A 1 306 ? 14.621 6.728 -35.544 1.00 90.56 306 ASN A C 1
ATOM 2518 O O . ASN A 1 306 ? 15.027 7.539 -34.713 1.00 90.56 306 ASN A O 1
ATOM 2522 N N . ASN A 1 307 ? 13.603 5.899 -35.302 1.00 89.44 307 ASN A N 1
ATOM 2523 C CA . ASN A 1 307 ? 12.882 5.873 -34.032 1.00 89.44 307 ASN A CA 1
ATOM 2524 C C . ASN A 1 307 ? 13.777 5.358 -32.905 1.00 89.44 307 ASN A C 1
ATOM 2526 O O . ASN A 1 307 ? 13.907 6.015 -31.874 1.00 89.44 307 ASN A O 1
ATOM 2530 N N . TRP A 1 308 ? 14.434 4.216 -33.124 1.00 93.69 308 TRP A N 1
ATOM 2531 C CA . TRP A 1 308 ? 15.407 3.650 -32.190 1.00 93.69 308 TRP A CA 1
ATOM 2532 C C . TRP A 1 308 ? 16.498 4.665 -31.831 1.00 93.69 308 TRP A C 1
ATOM 2534 O O . TRP A 1 308 ? 16.748 4.947 -30.657 1.00 93.69 308 TRP A O 1
ATOM 2544 N N . ASN A 1 309 ? 17.126 5.244 -32.853 1.00 94.25 309 ASN A N 1
ATOM 2545 C CA . ASN A 1 309 ? 18.274 6.114 -32.688 1.00 94.25 309 ASN A CA 1
ATOM 2546 C C . ASN A 1 309 ? 17.907 7.380 -31.901 1.00 94.25 309 ASN A C 1
ATOM 2548 O O . ASN A 1 309 ? 18.582 7.717 -30.930 1.00 94.25 309 ASN A O 1
ATOM 2552 N N . ASN A 1 310 ? 16.819 8.052 -32.284 1.00 91.25 310 ASN A N 1
ATOM 2553 C CA . ASN A 1 310 ? 16.448 9.346 -31.710 1.00 91.25 310 ASN A CA 1
ATOM 2554 C C . ASN A 1 310 ? 15.781 9.230 -30.335 1.00 91.25 310 ASN A C 1
ATOM 2556 O O . ASN A 1 310 ? 15.903 10.147 -29.524 1.00 91.25 310 ASN A O 1
ATOM 2560 N N . HIS A 1 311 ? 15.052 8.142 -30.069 1.00 91.81 311 HIS A N 1
ATOM 2561 C CA . HIS A 1 311 ? 14.282 8.004 -28.831 1.00 91.81 311 HIS A CA 1
ATOM 2562 C C . HIS A 1 311 ? 14.957 7.141 -27.775 1.00 91.81 311 HIS A C 1
ATOM 2564 O O . HIS A 1 311 ? 14.688 7.362 -26.598 1.00 91.81 311 HIS A O 1
ATOM 2570 N N . ILE A 1 312 ? 15.836 6.211 -28.162 1.00 94.25 312 ILE A N 1
ATOM 2571 C CA . ILE A 1 312 ? 16.494 5.286 -27.234 1.00 94.25 312 ILE A CA 1
ATOM 2572 C C . ILE A 1 312 ? 18.008 5.489 -27.242 1.00 94.25 312 ILE A C 1
ATOM 2574 O O . ILE A 1 312 ? 18.565 5.906 -26.227 1.00 94.25 312 ILE A O 1
ATOM 2578 N N . PHE A 1 313 ? 18.676 5.238 -28.373 1.00 95.75 313 PHE A N 1
ATOM 2579 C CA . PHE A 1 313 ? 20.141 5.193 -28.429 1.00 95.75 313 PHE A CA 1
ATOM 2580 C C . PHE A 1 313 ? 20.782 6.518 -28.012 1.00 95.75 313 PHE A C 1
ATOM 2582 O O . PHE A 1 313 ? 21.494 6.560 -27.012 1.00 95.75 313 PHE A O 1
ATOM 2589 N N . GLN A 1 314 ? 20.482 7.613 -28.716 1.00 94.19 314 GLN A N 1
ATOM 2590 C CA . GLN A 1 314 ? 21.081 8.923 -28.435 1.00 94.19 314 GLN A CA 1
ATOM 2591 C C . GLN A 1 314 ? 20.718 9.450 -27.042 1.00 94.19 314 GLN A C 1
ATOM 2593 O O . GLN A 1 314 ? 21.507 10.169 -26.430 1.00 94.19 314 GLN A O 1
ATOM 2598 N N . VAL A 1 315 ? 19.541 9.081 -26.528 1.00 93.94 315 VAL A N 1
ATOM 2599 C CA . VAL A 1 315 ? 19.069 9.500 -25.202 1.00 93.94 315 VAL A CA 1
ATOM 2600 C C . VAL A 1 315 ? 19.832 8.774 -24.090 1.00 93.94 315 VAL A C 1
ATOM 2602 O O . VAL A 1 315 ? 20.231 9.405 -23.113 1.00 93.94 315 VAL A O 1
ATOM 2605 N N . ALA A 1 316 ? 20.061 7.466 -24.234 1.00 94.81 316 ALA A N 1
ATOM 2606 C CA . ALA A 1 316 ? 20.670 6.638 -23.193 1.00 94.81 316 ALA A CA 1
ATOM 2607 C C . ALA A 1 316 ? 22.201 6.547 -23.267 1.00 94.81 316 ALA A C 1
ATOM 2609 O O . ALA A 1 316 ? 22.851 6.379 -22.231 1.00 94.81 316 ALA A O 1
ATOM 2610 N N . GLN A 1 317 ? 22.784 6.677 -24.462 1.00 95.94 317 GLN A N 1
ATOM 2611 C CA . GLN A 1 317 ? 24.207 6.446 -24.719 1.00 95.94 317 GLN A CA 1
ATOM 2612 C C . GLN A 1 317 ? 25.105 7.280 -23.801 1.00 95.94 317 GLN A C 1
ATOM 2614 O O . GLN A 1 317 ? 25.924 6.723 -23.073 1.00 95.94 317 GLN A O 1
ATOM 2619 N N . ALA A 1 318 ? 24.936 8.605 -23.800 1.00 92.31 318 ALA A N 1
ATOM 2620 C CA . ALA A 1 318 ? 25.815 9.500 -23.049 1.00 92.31 318 ALA A CA 1
ATOM 2621 C C . ALA A 1 318 ? 25.789 9.205 -21.539 1.00 92.31 318 ALA A C 1
ATOM 2623 O O . ALA A 1 318 ? 26.834 9.173 -20.887 1.00 92.31 318 ALA A O 1
ATOM 2624 N N . ALA A 1 319 ? 24.602 8.934 -20.986 1.00 91.38 319 ALA A N 1
ATOM 2625 C CA . ALA A 1 319 ? 24.441 8.616 -19.571 1.00 91.38 319 ALA A CA 1
ATOM 2626 C C . ALA A 1 319 ? 25.122 7.288 -19.200 1.00 91.38 319 ALA A C 1
ATOM 2628 O O . ALA A 1 319 ? 25.812 7.202 -18.183 1.00 91.38 319 ALA A O 1
ATOM 2629 N N . LEU A 1 320 ? 24.969 6.251 -20.027 1.00 92.56 320 LEU A N 1
ATOM 2630 C CA . LEU A 1 320 ? 25.616 4.957 -19.804 1.00 92.56 320 LEU A CA 1
ATOM 2631 C C . LEU A 1 320 ? 27.141 5.033 -19.961 1.00 92.56 320 LEU A C 1
ATOM 2633 O O . LEU A 1 320 ? 27.858 4.456 -19.146 1.00 92.56 320 LEU A O 1
ATOM 2637 N N . GLU A 1 321 ? 27.656 5.795 -20.928 1.00 92.88 321 GLU A N 1
ATOM 2638 C CA . GLU A 1 321 ? 29.100 5.999 -21.104 1.00 92.88 321 GLU A CA 1
ATOM 2639 C C . GLU A 1 321 ? 29.748 6.707 -19.914 1.00 92.88 321 GLU A C 1
ATOM 2641 O O . GLU A 1 321 ? 30.802 6.279 -19.438 1.00 92.88 321 GLU A O 1
ATOM 2646 N N . ILE A 1 322 ? 29.129 7.787 -19.425 1.00 89.31 322 ILE A N 1
ATOM 2647 C CA . ILE A 1 322 ? 29.627 8.528 -18.261 1.00 89.31 322 ILE A CA 1
ATOM 2648 C C . ILE A 1 322 ? 29.676 7.600 -17.045 1.00 89.31 322 ILE A C 1
ATOM 2650 O O . ILE A 1 322 ? 30.711 7.504 -16.384 1.00 89.31 322 ILE A O 1
ATOM 2654 N N . ARG A 1 323 ? 28.591 6.864 -16.780 1.00 88.69 323 ARG A N 1
ATOM 2655 C CA . ARG A 1 323 ? 28.514 5.958 -15.627 1.00 88.69 323 ARG A CA 1
ATOM 2656 C C . ARG A 1 323 ? 29.467 4.771 -15.742 1.00 88.69 323 ARG A C 1
ATOM 2658 O O . ARG A 1 323 ? 30.076 4.392 -14.746 1.00 88.69 323 ARG A O 1
ATOM 2665 N N . SER A 1 324 ? 29.655 4.221 -16.943 1.00 86.56 324 SER A N 1
ATOM 2666 C CA . SER A 1 324 ? 30.605 3.127 -17.184 1.00 86.56 324 SER A CA 1
ATOM 2667 C C . SER A 1 324 ? 32.041 3.573 -16.885 1.00 86.56 324 SER A C 1
ATOM 2669 O O . SER A 1 324 ? 32.775 2.873 -16.188 1.00 86.56 324 SER A O 1
ATOM 2671 N N . LYS A 1 325 ? 32.412 4.794 -17.304 1.00 87.31 325 LYS A N 1
ATOM 2672 C CA . LYS A 1 325 ? 33.714 5.395 -16.976 1.00 87.31 325 LYS A CA 1
ATOM 2673 C C . LYS A 1 325 ? 33.886 5.613 -15.473 1.00 87.31 325 LYS A C 1
ATOM 2675 O O . LYS A 1 325 ? 34.929 5.259 -14.940 1.00 87.31 325 LYS A O 1
ATOM 2680 N N . ILE A 1 326 ? 32.879 6.151 -14.781 1.00 82.31 326 ILE A N 1
ATOM 2681 C CA . ILE A 1 326 ? 32.936 6.365 -13.323 1.00 82.31 326 ILE A CA 1
ATOM 2682 C C . ILE A 1 326 ? 33.131 5.035 -12.579 1.00 82.31 326 ILE A C 1
ATOM 2684 O O . ILE A 1 326 ? 34.019 4.929 -11.737 1.00 82.31 326 ILE A O 1
ATOM 2688 N N . ASN A 1 327 ? 32.361 4.001 -12.928 1.00 74.81 327 ASN A N 1
ATOM 2689 C CA . ASN A 1 327 ? 32.487 2.680 -12.309 1.00 74.81 327 ASN A CA 1
ATOM 2690 C C . ASN A 1 327 ? 33.854 2.032 -12.553 1.00 74.81 327 ASN A C 1
ATOM 2692 O O . ASN A 1 327 ? 34.336 1.304 -11.691 1.00 74.81 327 ASN A O 1
ATOM 2696 N N . PHE A 1 328 ? 34.479 2.290 -13.704 1.00 70.00 328 PHE A N 1
ATOM 2697 C CA . PHE A 1 328 ? 35.833 1.823 -13.988 1.00 70.00 328 PHE A CA 1
ATOM 2698 C C . PHE A 1 328 ? 36.883 2.465 -13.066 1.00 70.00 328 PHE A C 1
ATOM 2700 O O . PHE A 1 328 ? 37.824 1.786 -12.682 1.00 70.00 328 PHE A O 1
ATOM 2707 N N . TYR A 1 329 ? 36.718 3.735 -12.678 1.00 63.22 329 TYR A N 1
ATOM 2708 C CA . TYR A 1 329 ? 37.649 4.423 -11.768 1.00 63.22 329 TYR A CA 1
ATOM 2709 C C . TYR A 1 329 ? 37.454 4.078 -10.284 1.00 63.22 329 TYR A C 1
ATOM 2711 O O . TYR A 1 329 ? 38.365 4.300 -9.491 1.00 63.22 329 TYR A O 1
ATOM 2719 N N . ASN A 1 330 ? 36.279 3.566 -9.905 1.00 62.78 330 ASN A N 1
ATOM 2720 C CA . ASN A 1 330 ? 35.953 3.193 -8.523 1.00 62.78 330 ASN A CA 1
ATOM 2721 C C . ASN A 1 330 ? 36.272 1.722 -8.181 1.00 62.78 330 ASN A C 1
ATOM 2723 O O . ASN A 1 330 ? 36.106 1.326 -7.027 1.00 62.78 330 ASN A O 1
ATOM 2727 N N . LYS A 1 331 ? 36.677 0.913 -9.168 1.00 53.41 331 LYS A N 1
ATOM 2728 C CA . LYS A 1 331 ? 37.195 -0.456 -8.998 1.00 53.41 331 LYS A CA 1
ATOM 2729 C C . LYS A 1 331 ? 38.717 -0.421 -8.941 1.00 53.41 331 LYS A C 1
ATOM 2731 O O . LYS A 1 331 ? 39.274 -1.251 -8.188 1.00 53.41 331 LYS A O 1
#

Secondary structure (DSSP, 8-state):
--SGGGS-HHHHHHHHHHHHHH--GGGHHHHHHIIIIIT---TT--HHHHHHHHHHHHHHTT-TTSHHHHHHHHHHHTTEEEE--SHHHHHH---EEEE---SS--SSSSHHHHHHTT---SS---TTT-SSHHHHHHHHHHHHS-HHHHHHHTTS-HHHHHHHHHHSGGGEEEETTEEEETTHHHHHHHHHHTT-HHHHHHHHTTS-HHHHTTTGGGS-HHHHHHHHHHHT-TT-HHHHTTSS--TT-PPPHHHHHHHHHHHHHHHHHS---HHHHHHHHHHS-GGGHHHHHHHHHHHTTSTTHHHHIIIIIHHHHHHHHHHHHHHHH--

Solvent-accessible surface area (backbone atoms only — not comparable to full-atom values): 18184 Å² total; per-residue (Å²): 129,87,58,65,88,75,49,53,70,69,57,50,39,54,50,45,58,52,41,61,75,65,67,54,83,84,49,46,70,60,48,50,48,44,38,71,59,78,40,39,72,56,93,87,60,54,72,68,50,37,50,40,22,23,44,43,37,46,45,42,33,51,40,79,85,43,69,68,22,46,58,51,50,59,55,54,55,73,33,54,42,81,40,85,72,56,76,65,28,70,74,66,70,54,75,45,54,46,78,56,79,73,97,58,72,52,98,66,67,30,60,65,48,38,35,56,66,40,33,43,80,81,67,88,71,66,66,80,58,32,96,44,70,66,56,53,54,47,32,53,50,49,24,31,38,52,66,67,57,58,15,57,74,49,72,42,54,56,50,60,44,51,44,50,46,47,66,36,71,91,32,41,29,68,57,99,84,41,81,40,40,60,40,49,67,25,49,55,46,22,26,62,76,67,65,34,30,64,50,22,59,35,46,47,78,76,46,55,77,83,58,24,49,80,29,38,48,50,24,45,65,67,60,46,51,52,52,35,64,77,67,66,41,56,76,38,46,71,56,66,67,28,37,56,61,54,97,87,42,55,43,55,54,72,58,30,45,51,33,55,55,46,44,49,57,41,11,61,79,48,80,60,49,56,64,43,10,47,42,48,28,68,30,41,22,34,86,35,47,63,57,54,51,52,51,51,64,71,28,68,90,41,94,23,27,67,46,32,40,68,17,33,47,67,52,18,47,63,47,23,51,55,46,35,55,52,54,62,76,75,106

Radius of gyration: 25.3 Å; Cα contacts (8 Å, |Δi|>4): 422; chains: 1; bounding box: 64×52×73 Å

Nearest PDB structures (foldseek):
  5a6c-assembly2_A  TM=1.605E-01  e=3.590E+00  Homo sapiens

Mean predicted aligned error: 6.31 Å

Foldseek 3Di:
DPCQVVDDLVVLLVVLVVCLQVPDPVCLVVLVCCLVPVLADDVPDDLSSLSSNLSSLLSNLQDCPDDSVVVVLVVQLVQWDWDCDDPVCVVVVDTAIDGDDDPDDDPCRDPCNCCRRNSDDPDDDDVQLDVDVSLVSVLSSLQRHALVSQCVSRVHFLLVSVCNQFPPPNQWGADPNDTGRSNLVSLLNNCSSNLPQSSLLSNLVVDDLVVNLSSQLSHDLVSLLVVCVVVVCLQPLSSLQRHVADQPAADPQVSLLVSLVVLLVCLQVHQRALSSQLSSLRHHDLVCLVSLVVSLVVCPPGPSNVRCVPRHNVSRNVSSPVVNVVVVVVD

pLDDT: mean 90.72, std 10.45, range [44.25, 98.56]